Protein AF-A0A1L3A3I4-F1 (afdb_monomer)

Foldseek 3Di:
DLLPCPDPLLVVLLVCCVVPVPDAAEAEQFCQLPDLQSARADADPVRDHPLVRRLLVSLVSLCSNVVSPHLEYEYPRQRPLSLLSNCVSCVVVVNNRYAYEYQQQFAFDPLQVVVCVVSVGNHDDGHPSRHPHPVCLVSSLVSLVRNVVSPHQEYEHPAAPSCVVSVVSSVVNDPHHYYHHPHPSNVVVVVVCVVVVVD

Nearest PDB structures (foldseek):
  1gzg-assembly1_A  TM=9.833E-01  e=1.449E-20  Pseudomonas aeruginosa
  2c15-assembly1_A  TM=9.828E-01  e=1.449E-20  Pseudomonas aeruginosa
  1w5m-assembly1_A  TM=9.828E-01  e=1.449E-20  Pseudomonas aeruginosa PAO1
  1b4e-assembly1_A  TM=9.778E-01  e=2.065E-20  Escherichia coli
  1i8j-assembly1_A  TM=9.805E-01  e=1.628E-19  Escherichia coli

Mean predicted aligned error: 2.68 Å

Organism: Euglena viridis (NCBI:txid3040)

Structure (mmCIF, N/CA/C/O backbone):
data_AF-A0A1L3A3I4-F1
#
_entry.id   AF-A0A1L3A3I4-F1
#
loop_
_atom_site.group_PDB
_atom_site.id
_atom_site.type_symbol
_atom_site.label_atom_id
_atom_site.label_alt_id
_atom_site.label_comp_id
_atom_site.label_asym_id
_atom_site.label_entity_id
_atom_site.label_seq_id
_atom_site.pdbx_PDB_ins_code
_atom_site.Cartn_x
_atom_site.Cartn_y
_atom_site.Cartn_z
_atom_site.occupancy
_atom_site.B_iso_or_equiv
_atom_site.auth_seq_id
_atom_site.auth_comp_id
_atom_site.auth_asym_id
_atom_site.auth_atom_id
_atom_site.pdbx_PDB_model_num
ATOM 1 N N . ALA A 1 1 ? -6.252 16.336 5.035 1.00 90.25 1 ALA A N 1
ATOM 2 C CA . ALA A 1 1 ? -5.565 15.192 5.680 1.00 90.25 1 ALA A CA 1
ATOM 3 C C . ALA A 1 1 ? -6.022 13.891 5.016 1.00 90.25 1 ALA A C 1
ATOM 5 O O . ALA A 1 1 ? -6.873 13.966 4.136 1.00 90.25 1 ALA A O 1
ATOM 6 N N . ALA A 1 2 ? -5.453 12.734 5.370 1.00 94.31 2 ALA A N 1
ATOM 7 C CA . ALA A 1 2 ? -5.848 11.449 4.773 1.00 94.31 2 ALA A CA 1
ATOM 8 C C . ALA A 1 2 ? -7.319 11.086 5.072 1.00 94.31 2 ALA A C 1
ATOM 10 O O . ALA A 1 2 ? -8.037 10.622 4.198 1.00 94.31 2 ALA A O 1
ATOM 11 N N . ASP A 1 3 ? -7.774 11.388 6.282 1.00 96.06 3 ASP A N 1
ATOM 12 C CA . ASP A 1 3 ? -9.122 11.176 6.824 1.00 96.06 3 ASP A CA 1
ATOM 13 C C . ASP A 1 3 ? -10.062 12.383 6.654 1.00 96.06 3 ASP A C 1
ATOM 15 O O . ASP A 1 3 ? -11.119 12.447 7.278 1.00 96.06 3 ASP A O 1
ATOM 19 N N . ASP A 1 4 ? -9.692 13.366 5.829 1.00 97.19 4 ASP A N 1
ATOM 20 C CA . ASP A 1 4 ? -10.555 14.517 5.576 1.00 97.19 4 ASP A CA 1
ATOM 21 C C . ASP A 1 4 ? -11.858 14.049 4.922 1.00 97.19 4 ASP A C 1
ATOM 23 O O . ASP A 1 4 ? -11.840 13.444 3.846 1.00 97.19 4 ASP A O 1
ATOM 27 N N . ILE A 1 5 ? -12.996 14.354 5.550 1.00 96.94 5 ILE A N 1
ATOM 28 C CA . ILE A 1 5 ? -14.311 13.936 5.060 1.00 96.94 5 ILE A CA 1
ATOM 29 C C . ILE A 1 5 ? -14.629 14.499 3.673 1.00 96.94 5 ILE A C 1
ATOM 31 O O . ILE A 1 5 ? -15.436 13.900 2.966 1.00 96.94 5 ILE A O 1
ATOM 35 N N . PHE A 1 6 ? -14.005 15.610 3.272 1.00 97.25 6 PHE A N 1
ATOM 36 C CA . PHE A 1 6 ? -14.104 16.201 1.934 1.00 97.25 6 PHE A CA 1
ATOM 37 C C . PHE A 1 6 ? -12.947 15.782 1.015 1.00 97.25 6 PHE A C 1
ATOM 39 O O . PHE A 1 6 ? -12.909 16.161 -0.155 1.00 97.25 6 PHE A O 1
ATOM 46 N N . GLY A 1 7 ? -12.010 14.984 1.527 1.00 96.56 7 GLY A N 1
ATOM 47 C CA . GLY A 1 7 ? -10.879 14.448 0.791 1.00 96.56 7 GLY A CA 1
ATOM 48 C C . GLY A 1 7 ? -11.293 13.447 -0.295 1.00 96.56 7 GLY A C 1
ATOM 49 O O . GLY A 1 7 ? -12.342 12.797 -0.204 1.00 96.56 7 GLY A O 1
ATOM 50 N N . PRO A 1 8 ? -10.451 13.272 -1.330 1.00 96.00 8 PRO A N 1
ATOM 51 C CA . PRO A 1 8 ? -10.810 12.510 -2.521 1.00 96.00 8 PRO A CA 1
ATOM 52 C C . PRO A 1 8 ? -11.101 11.035 -2.229 1.00 96.00 8 PRO A C 1
ATOM 54 O O . PRO A 1 8 ? -12.015 10.481 -2.827 1.00 96.00 8 PRO A O 1
ATOM 57 N N . VAL A 1 9 ? -10.379 10.401 -1.296 1.00 97.56 9 VAL A N 1
ATOM 58 C CA . VAL A 1 9 ? -10.573 8.973 -0.982 1.00 97.56 9 VAL A CA 1
ATOM 59 C C . VAL A 1 9 ? -11.936 8.731 -0.336 1.00 97.56 9 VAL A C 1
ATOM 61 O O . VAL A 1 9 ? -12.676 7.860 -0.789 1.00 97.56 9 VAL A O 1
ATOM 64 N N . ILE A 1 10 ? -12.316 9.529 0.667 1.00 98.44 10 ILE A N 1
ATOM 65 C CA . ILE A 1 10 ? -13.611 9.383 1.348 1.00 98.44 10 ILE A CA 1
ATOM 66 C C . ILE A 1 10 ? -14.766 9.716 0.400 1.00 98.44 10 ILE A C 1
ATOM 68 O O . ILE A 1 10 ? -15.731 8.954 0.320 1.00 98.44 10 ILE A O 1
ATOM 72 N N . GLN A 1 11 ? -14.663 10.816 -0.351 1.00 98.56 11 GLN A N 1
ATOM 73 C CA . GLN A 1 11 ? -15.704 11.219 -1.300 1.00 98.56 11 GLN A CA 1
ATOM 74 C C . GLN A 1 11 ? -15.880 10.190 -2.425 1.00 98.56 11 GLN A C 1
ATOM 76 O O . GLN A 1 11 ? -17.008 9.795 -2.721 1.00 98.56 11 GLN A O 1
ATOM 81 N N . ALA A 1 12 ? -14.781 9.688 -2.998 1.00 98.50 12 ALA A N 1
ATOM 82 C CA . ALA A 1 12 ? -14.834 8.644 -4.017 1.00 98.50 12 ALA A CA 1
ATOM 83 C C . ALA A 1 12 ? -15.401 7.333 -3.462 1.00 98.50 12 ALA A C 1
ATOM 85 O O . ALA A 1 12 ? -16.233 6.718 -4.119 1.00 98.50 12 ALA A O 1
ATOM 86 N N . THR A 1 13 ? -15.018 6.928 -2.248 1.00 98.62 13 THR A N 1
ATOM 87 C CA . THR A 1 13 ? -15.550 5.711 -1.610 1.00 98.62 13 THR A CA 1
ATOM 88 C C . THR A 1 13 ? -17.065 5.799 -1.461 1.00 98.62 13 THR A C 1
ATOM 90 O O . THR A 1 13 ? -17.776 4.920 -1.945 1.00 98.62 13 THR A O 1
ATOM 93 N N . LYS A 1 14 ? -17.580 6.892 -0.883 1.00 98.50 14 LYS A N 1
ATOM 94 C CA . LYS A 1 14 ? -19.027 7.103 -0.718 1.00 98.50 14 LYS A CA 1
ATOM 95 C C . LYS A 1 14 ? -19.760 7.093 -2.059 1.00 98.50 14 LYS A C 1
ATOM 97 O O . LYS A 1 14 ? -20.785 6.426 -2.193 1.00 98.50 14 LYS A O 1
ATOM 102 N N . LEU A 1 15 ? -19.213 7.784 -3.061 1.00 98.62 15 LEU A N 1
ATOM 103 C CA . LEU A 1 15 ? -19.792 7.839 -4.401 1.00 98.62 15 LEU A CA 1
ATOM 104 C C . LEU A 1 15 ? -19.822 6.460 -5.070 1.00 98.62 15 LEU A C 1
ATOM 106 O O . LEU A 1 15 ? -20.857 6.071 -5.609 1.00 98.62 15 LEU A O 1
ATOM 110 N N . LEU A 1 16 ? -18.720 5.709 -5.017 1.00 98.62 16 LEU A N 1
ATOM 111 C CA . LEU A 1 16 ? -18.629 4.371 -5.599 1.00 98.62 16 LEU A CA 1
ATOM 112 C C . LEU A 1 16 ? -19.601 3.410 -4.918 1.00 98.62 16 LEU A C 1
ATOM 114 O O . LEU A 1 16 ? -20.309 2.688 -5.610 1.00 98.62 16 LEU A O 1
ATOM 118 N N . ARG A 1 17 ? -19.698 3.448 -3.584 1.00 97.94 17 ARG A N 1
ATOM 119 C CA . ARG A 1 17 ? -20.627 2.602 -2.821 1.00 97.94 17 ARG A CA 1
ATOM 120 C C . ARG A 1 17 ? -22.091 2.908 -3.132 1.00 97.94 17 ARG A C 1
ATOM 122 O O . ARG A 1 17 ? -22.887 1.981 -3.227 1.00 97.94 17 ARG A O 1
ATOM 129 N N . ALA A 1 18 ? -22.436 4.183 -3.315 1.00 98.25 18 ALA A N 1
ATOM 130 C CA . ALA A 1 18 ? -23.791 4.594 -3.675 1.00 98.25 18 ALA A CA 1
ATOM 131 C C . ALA A 1 18 ? -24.143 4.270 -5.137 1.00 98.25 18 ALA A C 1
ATOM 133 O O . ALA A 1 18 ? -25.277 3.903 -5.430 1.00 98.25 18 ALA A O 1
ATOM 134 N N . THR A 1 19 ? -23.180 4.409 -6.052 1.00 98.62 19 THR A N 1
ATOM 135 C CA . THR A 1 19 ? -23.411 4.270 -7.501 1.00 98.62 19 THR A CA 1
ATOM 136 C C . THR A 1 19 ? -23.315 2.819 -7.969 1.00 98.62 19 THR A C 1
ATOM 138 O O . THR A 1 19 ? -24.052 2.408 -8.861 1.00 98.62 19 THR A O 1
ATOM 141 N N . PHE A 1 20 ? -22.420 2.036 -7.365 1.00 98.31 20 PHE A N 1
ATOM 142 C CA . PHE A 1 20 ? -22.132 0.653 -7.738 1.00 98.31 20 PHE A CA 1
ATOM 143 C C . PHE A 1 20 ? -22.139 -0.242 -6.485 1.00 98.31 20 PHE A C 1
ATOM 145 O O . PHE A 1 20 ? -21.075 -0.559 -5.949 1.00 98.31 20 PHE A O 1
ATOM 152 N N . PRO A 1 21 ? -23.320 -0.662 -5.994 1.00 95.94 21 PRO A N 1
ATOM 153 C CA . PRO A 1 21 ? -23.438 -1.399 -4.731 1.00 95.94 21 PRO A CA 1
ATOM 154 C C . PRO A 1 21 ? -22.636 -2.708 -4.674 1.00 95.94 21 PRO A C 1
ATOM 156 O O . PRO A 1 21 ? -22.126 -3.059 -3.608 1.00 95.94 21 PRO A O 1
ATOM 159 N N . ASP A 1 22 ? -22.476 -3.377 -5.820 1.00 97.56 22 ASP A N 1
ATOM 160 C CA . ASP A 1 22 ? -21.740 -4.641 -5.958 1.00 97.56 22 ASP A CA 1
ATOM 161 C C . ASP A 1 22 ? -20.227 -4.447 -6.170 1.00 97.56 22 ASP A C 1
ATOM 163 O O . ASP A 1 22 ? -19.462 -5.414 -6.156 1.00 97.56 22 ASP A O 1
ATOM 167 N N . LEU A 1 23 ? -19.766 -3.208 -6.384 1.00 98.44 23 LEU A N 1
ATOM 168 C CA . LEU A 1 23 ? -18.346 -2.928 -6.569 1.00 98.44 23 LEU A CA 1
ATOM 169 C C . LEU A 1 23 ? -17.609 -3.060 -5.235 1.00 98.44 23 LEU A C 1
ATOM 171 O O . LEU A 1 23 ? -17.874 -2.328 -4.278 1.00 98.44 23 LEU A O 1
ATOM 175 N N . TYR A 1 24 ? -16.618 -3.947 -5.204 1.00 98.44 24 TYR A N 1
ATOM 176 C CA . TYR A 1 24 ? -15.711 -4.071 -4.072 1.00 98.44 24 TYR A CA 1
ATOM 177 C C . TYR A 1 24 ? -14.702 -2.916 -4.072 1.00 98.44 24 TYR A C 1
ATOM 179 O O . TYR A 1 24 ? -14.017 -2.666 -5.063 1.00 98.44 24 TYR A O 1
ATOM 187 N N . VAL A 1 25 ? -14.604 -2.209 -2.948 1.00 98.62 25 VAL A N 1
ATOM 188 C CA . VAL A 1 25 ? -13.811 -0.976 -2.814 1.00 98.62 25 VAL A CA 1
ATOM 189 C C . VAL A 1 25 ? -12.690 -1.204 -1.814 1.00 98.62 25 VAL A C 1
ATOM 191 O O . VAL A 1 25 ? -12.956 -1.543 -0.659 1.00 98.62 25 VAL A O 1
ATOM 194 N N . ILE A 1 26 ? -11.459 -0.993 -2.280 1.00 98.81 26 ILE A N 1
ATOM 195 C CA . ILE A 1 26 ? -10.225 -1.126 -1.505 1.00 98.81 26 ILE A CA 1
ATOM 196 C C . ILE A 1 26 ? -9.565 0.250 -1.415 1.00 98.81 26 ILE A C 1
ATOM 198 O O . ILE A 1 26 ? -9.263 0.852 -2.448 1.00 98.81 26 ILE A O 1
ATOM 202 N N . CYS A 1 27 ? -9.313 0.733 -0.201 1.00 98.69 27 CYS A N 1
ATOM 203 C CA . CYS A 1 27 ? -8.670 2.029 0.025 1.00 98.69 27 CYS A CA 1
ATOM 204 C C . CYS A 1 27 ? -7.213 1.855 0.473 1.00 98.69 27 CYS A C 1
ATOM 206 O O . CYS A 1 27 ? -6.940 1.131 1.429 1.00 98.69 27 CYS A O 1
ATOM 208 N N . ASP A 1 28 ? -6.274 2.538 -0.191 1.00 98.56 28 ASP A N 1
ATOM 209 C CA . ASP A 1 28 ? -4.864 2.592 0.229 1.00 98.56 28 ASP A CA 1
ATOM 210 C C . ASP A 1 28 ? -4.720 3.391 1.526 1.00 98.56 28 ASP A C 1
ATOM 212 O O . ASP A 1 28 ? -5.114 4.555 1.575 1.00 98.56 28 ASP A O 1
ATOM 216 N N . VAL A 1 29 ? -4.121 2.789 2.554 1.00 98.75 29 VAL A N 1
ATOM 217 C CA . VAL A 1 29 ? -3.817 3.460 3.826 1.00 98.75 29 VAL A CA 1
ATOM 218 C C . VAL A 1 29 ? -2.334 3.815 3.843 1.00 98.75 29 VAL A C 1
ATOM 220 O O . VAL A 1 29 ? -1.463 2.953 3.948 1.00 98.75 29 VAL A O 1
ATOM 223 N N . CYS A 1 30 ? -2.036 5.101 3.669 1.00 98.06 30 CYS A N 1
ATOM 224 C CA . CYS A 1 30 ? -0.681 5.640 3.660 1.00 98.06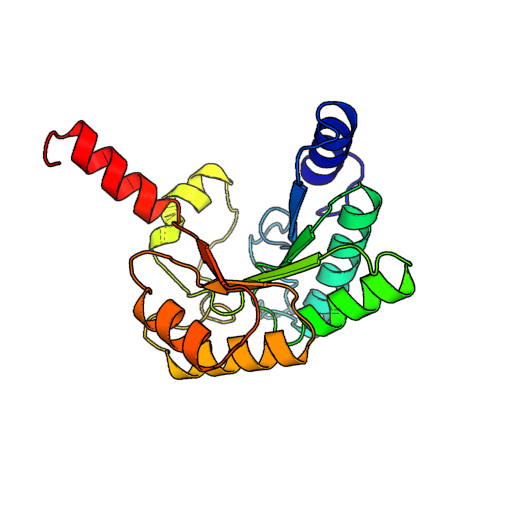 30 CYS A CA 1
ATOM 225 C C . CYS A 1 30 ? -0.723 7.163 3.832 1.00 98.06 30 CYS A C 1
ATOM 227 O O . CYS A 1 30 ? -1.695 7.814 3.447 1.00 98.06 30 CYS A O 1
ATOM 229 N N . LEU A 1 31 ? 0.349 7.762 4.359 1.00 97.06 31 LEU A N 1
ATOM 230 C CA . LEU A 1 31 ? 0.406 9.216 4.564 1.00 97.06 31 LEU A CA 1
ATOM 231 C C . LEU A 1 31 ? 1.140 9.970 3.447 1.00 97.06 31 LEU A C 1
ATOM 233 O O . LEU A 1 31 ? 1.117 11.198 3.421 1.00 97.06 31 LEU A O 1
ATOM 237 N N . CYS A 1 32 ? 1.766 9.279 2.486 1.00 94.56 32 CYS A N 1
ATOM 238 C CA . CYS A 1 32 ? 2.672 9.944 1.543 1.00 94.56 32 CYS A CA 1
ATOM 239 C C . CYS A 1 32 ? 2.009 10.941 0.585 1.00 94.56 32 CYS A C 1
ATOM 241 O O . CYS A 1 32 ? 2.703 11.805 0.058 1.00 94.56 32 CYS A O 1
ATOM 243 N N . ALA A 1 33 ? 0.701 10.823 0.347 1.00 92.06 33 ALA A N 1
ATOM 244 C CA . ALA A 1 33 ? -0.060 11.781 -0.459 1.00 92.06 33 ALA A CA 1
ATOM 245 C C . ALA A 1 33 ? -0.528 13.011 0.344 1.00 92.06 33 ALA A C 1
ATOM 247 O O . ALA A 1 33 ? -1.044 13.962 -0.233 1.00 92.06 33 ALA A O 1
ATOM 248 N N . TYR A 1 34 ? -0.359 12.992 1.669 1.00 93.44 34 TYR A N 1
ATOM 249 C CA . TYR A 1 34 ? -0.948 13.969 2.589 1.00 93.44 34 TYR A CA 1
ATOM 250 C C . TYR A 1 34 ? 0.086 14.684 3.461 1.00 93.44 34 TYR A C 1
ATOM 252 O O . TYR A 1 34 ? -0.260 15.627 4.169 1.00 93.44 34 TYR A O 1
ATOM 260 N N . THR A 1 35 ? 1.346 14.251 3.421 1.00 93.56 35 THR A N 1
ATOM 261 C CA . THR A 1 35 ? 2.456 14.892 4.125 1.00 93.56 35 THR A CA 1
ATOM 262 C C . THR A 1 35 ? 3.181 15.873 3.208 1.00 93.56 35 THR A C 1
ATOM 264 O O . THR A 1 35 ? 3.445 15.581 2.041 1.00 93.56 35 THR A O 1
ATOM 267 N N . SER A 1 36 ? 3.576 17.031 3.742 1.00 93.12 36 SER A N 1
ATOM 268 C CA . SER A 1 36 ? 4.332 18.049 2.991 1.00 93.12 36 SER A CA 1
ATOM 269 C C . SER A 1 36 ? 5.708 17.557 2.523 1.00 93.12 36 SER A C 1
ATOM 271 O O . SER A 1 36 ? 6.246 18.056 1.538 1.00 93.12 36 SER A O 1
ATOM 273 N N . HIS A 1 37 ? 6.267 16.559 3.210 1.00 94.12 37 HIS A N 1
ATOM 274 C CA . HIS A 1 37 ? 7.551 15.929 2.902 1.00 94.12 37 HIS A CA 1
ATOM 275 C C . HIS A 1 37 ? 7.419 14.634 2.078 1.00 94.12 37 HIS A C 1
ATOM 277 O O . HIS A 1 37 ? 8.430 14.068 1.671 1.00 94.12 37 HIS A O 1
ATOM 283 N N . GLY A 1 38 ? 6.206 14.124 1.834 1.00 93.38 38 GLY A N 1
ATOM 284 C CA . GLY A 1 38 ? 5.956 12.949 0.987 1.00 93.38 38 GLY A CA 1
ATOM 285 C C . GLY A 1 38 ? 6.438 11.593 1.534 1.00 93.38 38 GLY A C 1
ATOM 286 O O . GLY A 1 38 ? 6.471 10.607 0.783 1.00 93.38 38 GLY A O 1
ATOM 287 N N . HIS A 1 39 ? 6.816 11.515 2.816 1.00 96.31 39 HIS A N 1
ATOM 288 C CA . HIS A 1 39 ? 7.094 10.235 3.489 1.00 96.31 39 HIS A CA 1
ATOM 289 C C . HIS A 1 39 ? 5.789 9.537 3.891 1.00 96.31 39 HIS A C 1
ATOM 291 O O . HIS A 1 39 ? 4.748 10.174 4.040 1.00 96.31 39 HIS A O 1
ATOM 297 N N . CYS A 1 40 ? 5.849 8.214 4.058 1.00 96.88 40 CYS A N 1
ATOM 298 C CA . CYS A 1 40 ? 4.674 7.384 4.356 1.00 96.88 40 CYS A CA 1
ATOM 299 C C . CYS A 1 40 ? 4.198 7.448 5.809 1.00 96.88 40 CYS A C 1
ATOM 301 O O . CYS A 1 40 ? 3.156 6.877 6.112 1.00 96.88 40 CYS A O 1
ATOM 303 N N . GLY A 1 41 ? 4.952 8.122 6.673 1.00 97.25 41 GLY A N 1
ATOM 304 C CA . GLY A 1 41 ? 4.709 8.240 8.103 1.00 97.25 41 GLY A CA 1
ATOM 305 C C . GLY A 1 41 ? 5.014 9.651 8.598 1.00 97.25 41 GLY A C 1
ATOM 306 O O . GLY A 1 41 ? 5.465 10.504 7.828 1.00 97.25 41 GLY A O 1
ATOM 307 N N . LEU A 1 42 ? 4.770 9.870 9.884 1.00 97.62 42 LEU A N 1
ATOM 308 C CA . LEU A 1 42 ? 5.182 11.064 10.612 1.00 97.62 42 LEU A CA 1
ATOM 30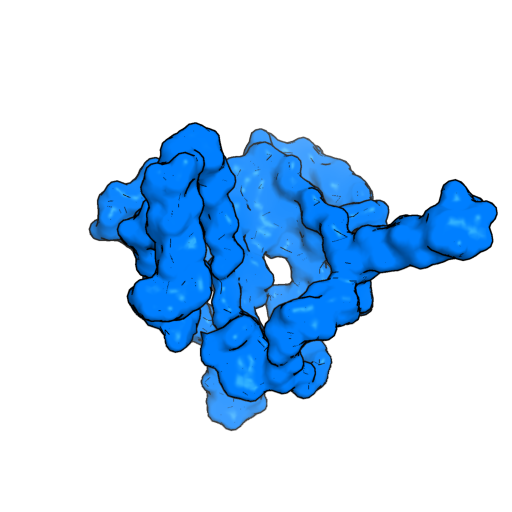9 C C . LEU A 1 42 ? 6.700 11.0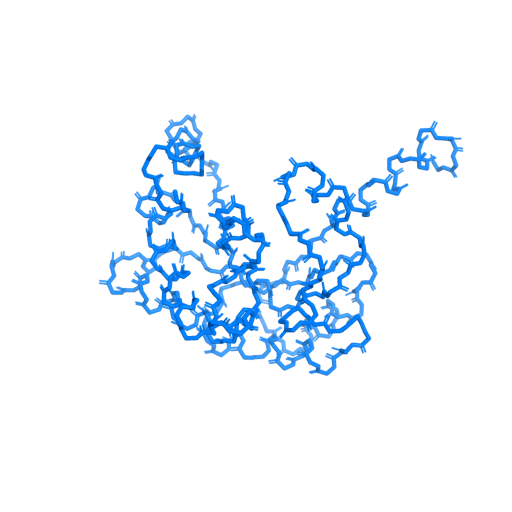44 10.838 1.00 97.62 42 LEU A C 1
ATOM 311 O O . LEU A 1 42 ? 7.325 9.982 10.829 1.00 97.62 42 LEU A O 1
ATOM 315 N N . LEU A 1 43 ? 7.295 12.226 11.000 1.00 96.88 43 LEU A N 1
ATOM 316 C CA . LEU A 1 43 ? 8.737 12.385 11.180 1.00 96.88 43 LEU A CA 1
ATOM 317 C C . LEU A 1 43 ? 9.070 12.911 12.575 1.00 96.88 43 LEU A C 1
ATOM 319 O O . LEU A 1 43 ? 8.409 13.815 13.085 1.00 96.88 43 LEU A O 1
ATOM 323 N N . LEU A 1 44 ? 10.151 12.383 13.140 1.00 96.75 44 LEU A N 1
ATOM 324 C CA . LEU A 1 44 ? 10.848 12.941 14.291 1.00 96.75 44 LEU A CA 1
ATOM 325 C C . LEU A 1 44 ? 11.511 14.286 13.925 1.00 96.75 44 LEU A C 1
ATOM 327 O O . LEU A 1 44 ? 11.713 14.577 12.740 1.00 96.75 44 LEU A O 1
ATOM 331 N N . PRO A 1 45 ? 11.936 15.098 14.917 1.00 96.00 45 PRO A N 1
ATOM 332 C CA . PRO A 1 45 ? 12.641 16.360 14.664 1.00 96.00 45 PRO A CA 1
ATOM 333 C C . PRO A 1 45 ? 13.912 16.220 13.808 1.00 96.00 45 PRO A C 1
ATOM 335 O O . PRO A 1 45 ? 14.314 17.168 13.139 1.00 96.00 45 PRO A O 1
ATOM 338 N N . ASP A 1 46 ? 14.534 15.039 13.807 1.00 94.56 46 ASP A N 1
ATOM 339 C CA . ASP A 1 46 ? 15.722 14.710 13.010 1.00 94.56 46 ASP A CA 1
ATOM 340 C C . ASP A 1 46 ? 15.396 14.123 11.621 1.00 94.56 46 ASP A C 1
ATOM 342 O O . ASP A 1 46 ? 16.286 13.631 10.931 1.00 94.56 46 ASP A O 1
ATOM 346 N N . SER A 1 47 ? 14.134 14.203 11.187 1.00 92.88 47 SER A N 1
ATOM 347 C CA . SER A 1 47 ? 13.623 13.700 9.901 1.00 92.88 47 SER A CA 1
ATOM 348 C C . SER A 1 47 ? 13.611 12.177 9.729 1.00 92.88 47 SER A C 1
ATOM 350 O O . SER A 1 47 ? 13.294 11.702 8.637 1.00 92.88 47 SER A O 1
ATOM 352 N N . ARG A 1 48 ? 13.894 11.391 10.775 1.00 94.81 48 ARG A N 1
ATOM 353 C CA . ARG A 1 48 ? 13.620 9.946 10.752 1.00 94.81 48 ARG A CA 1
ATOM 354 C C . ARG A 1 48 ? 12.127 9.681 10.916 1.00 94.81 48 ARG A C 1
ATOM 356 O O . ARG A 1 48 ? 11.404 10.493 11.483 1.00 94.81 48 ARG A O 1
ATOM 363 N N . ILE A 1 49 ? 11.667 8.530 10.436 1.00 96.94 49 ILE A N 1
ATOM 364 C CA . ILE A 1 49 ? 10.289 8.076 10.651 1.00 96.94 49 ILE A CA 1
ATOM 365 C C . ILE A 1 49 ? 10.030 7.867 12.149 1.00 96.94 49 ILE A C 1
ATOM 367 O O . ILE A 1 49 ? 10.780 7.157 12.819 1.00 96.94 49 ILE A O 1
ATOM 371 N N . ASP A 1 50 ? 8.935 8.436 12.646 1.00 97.88 50 ASP A N 1
ATOM 372 C CA . ASP A 1 50 ? 8.359 8.092 13.944 1.00 97.88 50 ASP A CA 1
ATOM 373 C C . ASP A 1 50 ? 7.388 6.920 13.757 1.00 97.88 50 ASP A C 1
ATOM 375 O O . ASP A 1 50 ? 6.237 7.115 13.362 1.00 97.88 50 ASP A O 1
ATOM 379 N N . ASN A 1 51 ? 7.859 5.687 13.969 1.00 98.19 51 ASN A N 1
ATOM 380 C CA . ASN A 1 51 ? 7.045 4.494 13.718 1.00 98.19 51 ASN A CA 1
ATOM 381 C C . ASN A 1 51 ? 5.807 4.457 14.624 1.00 98.19 51 ASN A C 1
ATOM 383 O O . ASN A 1 51 ? 4.717 4.185 14.133 1.00 98.19 51 ASN A O 1
ATOM 387 N N . THR A 1 52 ? 5.955 4.763 15.916 1.00 97.88 52 THR A N 1
ATOM 388 C CA . THR A 1 52 ? 4.859 4.698 16.895 1.00 97.88 52 THR A CA 1
ATOM 389 C C . THR A 1 52 ? 3.752 5.687 16.547 1.00 97.88 52 THR A C 1
ATOM 391 O O . THR A 1 52 ? 2.605 5.284 16.368 1.00 97.88 52 THR A O 1
ATOM 394 N N . ALA A 1 53 ? 4.098 6.959 16.337 1.00 98.31 53 ALA A N 1
ATOM 395 C CA . ALA A 1 53 ? 3.100 7.958 15.964 1.00 98.31 53 ALA A CA 1
ATOM 396 C C . ALA A 1 53 ? 2.493 7.668 14.576 1.00 98.31 53 ALA A C 1
ATOM 398 O O . ALA A 1 53 ? 1.326 7.963 14.313 1.00 98.31 53 ALA A O 1
ATOM 399 N N . SER A 1 54 ? 3.270 7.063 13.669 1.00 98.56 54 SER A N 1
ATOM 400 C CA . SER A 1 54 ? 2.775 6.683 12.343 1.00 98.56 54 SER A CA 1
ATOM 401 C C . SER A 1 54 ? 1.742 5.562 12.403 1.00 98.56 54 SER A C 1
ATOM 403 O O . SER A 1 54 ? 0.724 5.679 11.728 1.00 98.56 54 SER A O 1
ATOM 405 N N . ILE A 1 55 ? 1.966 4.493 13.178 1.00 98.62 55 ILE A N 1
ATOM 406 C CA . ILE A 1 55 ? 1.014 3.369 13.246 1.00 98.62 55 ILE A CA 1
ATOM 407 C C . ILE A 1 55 ? -0.320 3.782 13.866 1.00 98.62 55 ILE A C 1
ATOM 409 O O . ILE A 1 55 ? -1.364 3.377 13.357 1.00 98.62 55 ILE A O 1
ATOM 413 N N . GLU A 1 56 ? -0.297 4.638 14.891 1.00 98.56 56 GLU A N 1
ATOM 414 C CA . GLU A 1 56 ? -1.506 5.213 15.488 1.00 98.56 56 GLU A CA 1
ATOM 415 C C . GLU A 1 56 ? -2.276 6.006 14.433 1.00 98.56 56 GLU A C 1
ATOM 417 O O . GLU A 1 56 ? -3.457 5.760 14.181 1.00 98.56 56 GLU A O 1
ATOM 422 N N . ARG A 1 57 ? -1.567 6.876 13.705 1.00 98.69 57 ARG A N 1
ATOM 423 C CA . ARG A 1 57 ? -2.187 7.693 12.669 1.00 98.69 57 ARG A CA 1
ATOM 424 C C . ARG A 1 57 ? -2.747 6.874 11.502 1.00 98.69 57 ARG A C 1
ATOM 426 O O . ARG A 1 57 ? -3.787 7.216 10.944 1.00 98.69 57 ARG A O 1
ATOM 433 N N . LEU A 1 58 ? -2.066 5.804 11.101 1.00 98.88 58 LEU A N 1
ATOM 434 C CA . LEU A 1 58 ? -2.535 4.905 10.042 1.00 98.88 58 LEU A CA 1
ATOM 435 C C . LEU A 1 58 ? -3.802 4.149 10.464 1.00 98.88 58 LEU A C 1
ATOM 437 O O . LEU A 1 58 ? -4.689 3.951 9.633 1.00 98.88 58 LEU A O 1
ATOM 441 N N . ALA A 1 59 ? -3.911 3.770 11.739 1.00 98.81 59 ALA A N 1
ATOM 442 C CA . ALA A 1 59 ? -5.098 3.124 12.285 1.00 98.81 59 ALA A CA 1
ATOM 443 C C . ALA A 1 59 ? -6.323 4.057 12.263 1.00 98.81 59 ALA A C 1
ATOM 445 O O . ALA A 1 59 ? -7.388 3.648 11.800 1.00 98.81 59 ALA A O 1
ATOM 446 N N . GLU A 1 60 ? -6.159 5.328 12.643 1.00 98.69 60 GLU A N 1
ATOM 447 C CA . GLU A 1 60 ? -7.217 6.349 12.533 1.00 98.69 60 GLU A CA 1
ATOM 448 C C . GLU A 1 60 ? -7.708 6.515 11.086 1.00 98.69 60 GLU A C 1
ATOM 450 O O . GLU A 1 60 ? -8.910 6.539 10.816 1.00 98.69 60 GLU A O 1
ATOM 455 N N . VAL A 1 61 ? -6.777 6.579 10.127 1.00 98.81 61 VAL A N 1
ATOM 456 C CA . VAL A 1 61 ? -7.106 6.688 8.697 1.00 98.81 61 VAL A CA 1
ATOM 457 C C . VAL A 1 61 ? -7.854 5.449 8.200 1.00 98.81 61 VAL A C 1
ATOM 459 O O . VAL A 1 61 ? -8.815 5.576 7.440 1.00 98.81 61 VAL A O 1
ATOM 462 N N . ALA A 1 62 ? -7.450 4.253 8.633 1.00 98.81 62 ALA A N 1
ATOM 463 C CA . ALA A 1 62 ? -8.135 3.014 8.275 1.00 98.81 62 ALA A CA 1
ATOM 464 C C . ALA A 1 62 ? -9.589 2.997 8.776 1.00 98.81 62 ALA A C 1
ATOM 466 O O . ALA A 1 62 ? -10.489 2.655 8.006 1.00 98.81 62 ALA A O 1
ATOM 467 N N . VAL A 1 63 ? -9.829 3.429 10.019 1.00 98.81 63 VAL A N 1
ATOM 468 C CA . VAL A 1 63 ? -11.182 3.576 10.579 1.00 98.81 63 VAL A CA 1
ATOM 469 C C . VAL A 1 63 ? -11.997 4.593 9.778 1.00 98.81 63 VAL A C 1
ATOM 471 O O . VAL A 1 63 ? -13.130 4.304 9.400 1.00 98.81 63 VAL A O 1
ATOM 474 N N . ALA A 1 64 ? -11.424 5.748 9.430 1.00 98.75 64 ALA A N 1
ATOM 475 C CA . ALA A 1 64 ? -12.121 6.755 8.627 1.00 98.75 64 ALA A CA 1
ATOM 476 C C . ALA A 1 64 ? -12.541 6.219 7.243 1.00 98.75 64 ALA A C 1
ATOM 478 O O . ALA A 1 64 ? -13.634 6.515 6.748 1.00 98.75 64 ALA A O 1
ATOM 479 N N . TYR A 1 65 ? -11.706 5.391 6.609 1.00 98.81 65 TYR A N 1
ATOM 480 C CA . TYR A 1 65 ? -12.054 4.741 5.342 1.00 98.81 65 TYR A CA 1
ATOM 481 C C . TYR A 1 65 ? -13.107 3.641 5.509 1.00 98.81 65 TYR A C 1
ATOM 483 O O . TYR A 1 65 ? -13.990 3.521 4.655 1.00 98.81 65 TYR A O 1
ATOM 491 N N . ALA A 1 66 ? -13.075 2.887 6.610 1.00 98.75 66 ALA A N 1
ATOM 492 C CA . ALA A 1 66 ? -14.124 1.930 6.960 1.00 98.75 66 ALA A CA 1
ATOM 493 C C . ALA A 1 66 ? -15.484 2.627 7.153 1.00 98.75 66 ALA A C 1
ATOM 495 O O . ALA A 1 66 ? -16.469 2.239 6.524 1.00 98.75 66 ALA A O 1
ATOM 496 N N . GLN A 1 67 ? -15.520 3.733 7.903 1.00 98.50 67 GLN A N 1
ATOM 497 C CA . GLN A 1 67 ? -16.710 4.576 8.087 1.00 98.50 67 GLN A CA 1
ATOM 498 C C . GLN A 1 67 ? -17.244 5.150 6.763 1.00 98.50 67 GLN A C 1
ATOM 500 O O . GLN A 1 67 ? -18.449 5.344 6.600 1.00 98.50 67 GLN A O 1
ATOM 505 N N . ALA A 1 68 ? -16.366 5.411 5.788 1.00 98.50 68 ALA A N 1
ATOM 506 C CA . ALA A 1 68 ? -16.761 5.842 4.446 1.00 98.50 68 ALA A CA 1
ATOM 507 C C . ALA A 1 68 ? -17.369 4.713 3.588 1.00 98.50 68 ALA A C 1
ATOM 509 O O . ALA A 1 68 ? -17.949 4.999 2.538 1.00 98.50 68 ALA A O 1
ATOM 510 N N . GLY A 1 69 ? -17.258 3.457 4.028 1.00 98.19 69 GLY A N 1
ATOM 511 C CA . GLY A 1 69 ? -17.817 2.280 3.369 1.00 98.19 69 GLY A CA 1
ATOM 512 C C . GLY A 1 69 ? -16.804 1.446 2.583 1.00 98.19 69 GLY A C 1
ATOM 513 O O . GLY A 1 69 ? -17.221 0.677 1.714 1.00 98.19 69 GLY A O 1
ATOM 514 N N . ALA A 1 70 ? -15.500 1.593 2.842 1.00 98.69 70 ALA A N 1
ATOM 515 C CA . ALA A 1 70 ? -14.494 0.703 2.272 1.00 98.69 70 ALA A CA 1
ATOM 516 C C . ALA A 1 70 ? -14.744 -0.741 2.732 1.00 98.69 70 ALA A C 1
ATOM 518 O O . ALA A 1 70 ? -14.964 -0.999 3.912 1.00 98.69 70 ALA A O 1
ATOM 519 N N . HIS A 1 71 ? -14.685 -1.694 1.802 1.00 98.81 71 HIS A N 1
ATOM 520 C CA . HIS A 1 71 ? -14.797 -3.116 2.146 1.00 98.81 71 HIS A CA 1
ATOM 521 C C . HIS A 1 71 ? -13.472 -3.677 2.655 1.00 98.81 71 HIS A C 1
ATOM 523 O O . HIS A 1 71 ? -13.436 -4.677 3.370 1.00 98.81 71 HIS A O 1
ATOM 529 N N . MET A 1 72 ? -12.383 -3.035 2.243 1.00 98.88 72 MET A N 1
ATOM 530 C CA . MET A 1 72 ? -11.034 -3.411 2.596 1.00 98.88 72 MET A CA 1
ATOM 531 C C . MET A 1 72 ? -10.151 -2.174 2.663 1.00 98.88 72 MET A C 1
ATOM 533 O O . MET A 1 72 ? -10.256 -1.263 1.837 1.00 98.88 72 MET A O 1
ATOM 537 N N . VAL A 1 73 ? -9.235 -2.177 3.617 1.00 98.88 73 VAL A N 1
ATOM 538 C CA . VAL A 1 73 ? -8.147 -1.207 3.707 1.00 98.88 73 VAL A CA 1
ATOM 539 C C . VAL A 1 73 ? -6.831 -1.893 3.371 1.00 98.88 73 VAL A C 1
ATOM 541 O O . VAL A 1 73 ? -6.621 -3.061 3.697 1.00 98.88 73 VAL A O 1
ATOM 544 N N . ALA A 1 74 ? -5.943 -1.182 2.686 1.00 98.88 74 ALA A N 1
ATOM 545 C CA . ALA A 1 74 ? -4.703 -1.747 2.182 1.00 98.88 74 ALA A CA 1
ATOM 546 C C . ALA A 1 74 ? -3.498 -0.895 2.624 1.00 98.88 74 ALA A C 1
ATOM 548 O O . ALA A 1 74 ? -3.084 0.003 1.886 1.00 98.88 74 ALA A O 1
ATOM 549 N N . PRO A 1 75 ? -2.958 -1.113 3.841 1.00 98.81 75 PRO A N 1
ATOM 550 C CA . PRO A 1 75 ? -1.832 -0.345 4.368 1.00 98.81 75 PRO A CA 1
ATOM 551 C C . PRO A 1 75 ? -0.560 -0.570 3.557 1.00 98.81 75 PRO A C 1
ATOM 553 O O . PRO A 1 75 ? -0.032 -1.686 3.499 1.00 98.81 75 PRO A O 1
ATOM 556 N N . SER A 1 76 ? -0.068 0.499 2.927 1.00 98.62 76 SER A N 1
ATOM 557 C CA . SER A 1 76 ? 1.102 0.471 2.041 1.00 98.62 76 SER A CA 1
ATOM 558 C C . SER A 1 76 ? 2.302 1.260 2.569 1.00 98.62 76 SER A C 1
ATOM 560 O O . SER A 1 76 ? 3.302 1.451 1.871 1.00 98.62 76 SER A O 1
ATOM 562 N N . ASP A 1 77 ? 2.230 1.704 3.812 1.00 98.50 77 ASP A N 1
ATOM 563 C CA . ASP A 1 77 ? 3.195 2.556 4.503 1.00 98.50 77 ASP A CA 1
ATOM 564 C C . ASP A 1 77 ? 4.535 1.877 4.843 1.00 98.50 77 ASP A C 1
ATOM 566 O O . ASP A 1 77 ? 5.564 2.551 4.767 1.00 98.50 77 ASP A O 1
ATOM 570 N N . MET A 1 78 ? 4.528 0.560 5.102 1.00 98.50 78 MET A N 1
ATOM 571 C CA . MET A 1 78 ? 5.669 -0.265 5.548 1.00 98.50 78 MET A CA 1
ATOM 572 C C . MET A 1 78 ? 6.188 -0.008 6.974 1.00 98.50 78 MET A C 1
ATOM 574 O O . MET A 1 78 ? 7.323 -0.359 7.280 1.00 98.50 78 MET A O 1
ATOM 578 N N . MET A 1 79 ? 5.373 0.560 7.857 1.00 98.62 79 MET A N 1
ATOM 579 C CA . MET A 1 79 ? 5.682 0.644 9.285 1.00 98.62 79 MET A CA 1
ATOM 580 C C . MET A 1 79 ? 5.622 -0.743 9.935 1.00 98.62 79 MET A C 1
ATOM 582 O O . MET A 1 79 ? 4.802 -1.594 9.578 1.00 98.62 79 MET A O 1
ATOM 586 N N . ASP A 1 80 ? 6.475 -0.982 10.923 1.00 98.25 80 ASP A N 1
ATOM 587 C CA . ASP A 1 80 ? 6.417 -2.223 11.689 1.00 98.25 80 ASP A CA 1
ATOM 588 C C . ASP A 1 80 ? 5.191 -2.195 12.616 1.00 98.25 80 ASP A C 1
ATOM 590 O O . ASP A 1 80 ? 4.900 -1.172 13.240 1.00 98.25 80 ASP A O 1
ATOM 594 N N . ASN A 1 81 ? 4.478 -3.321 12.717 1.00 98.44 81 ASN A N 1
ATOM 595 C CA . ASN A 1 81 ? 3.314 -3.530 13.589 1.00 98.44 81 ASN A CA 1
ATOM 596 C C . ASN A 1 81 ? 2.017 -2.781 13.228 1.00 98.44 81 ASN A C 1
ATOM 598 O O . ASN A 1 81 ? 1.056 -2.788 14.003 1.00 98.44 81 ASN A O 1
ATOM 602 N N . ARG A 1 82 ? 1.938 -2.148 12.045 1.00 98.75 82 ARG A N 1
ATOM 603 C CA . ARG A 1 82 ? 0.714 -1.427 11.643 1.00 98.75 82 ARG A CA 1
ATOM 604 C C . ARG A 1 82 ? -0.504 -2.324 11.407 1.00 98.75 82 ARG A C 1
ATOM 606 O O . ARG A 1 82 ? -1.615 -1.816 11.506 1.00 98.75 82 ARG A O 1
ATOM 613 N N . ILE A 1 83 ? -0.343 -3.610 11.066 1.00 98.88 83 ILE A N 1
ATOM 614 C CA . ILE A 1 83 ? -1.509 -4.472 10.795 1.00 98.88 83 ILE A CA 1
ATOM 615 C C . ILE A 1 83 ? -2.240 -4.739 12.099 1.00 98.88 83 ILE A C 1
ATOM 617 O O . ILE A 1 83 ? -3.450 -4.539 12.148 1.00 98.88 83 ILE A O 1
ATOM 621 N N . ALA A 1 84 ? -1.513 -5.081 13.163 1.00 98.75 84 ALA A N 1
ATOM 622 C CA . ALA A 1 84 ? -2.111 -5.291 14.477 1.00 98.75 84 ALA A CA 1
ATOM 623 C C . ALA A 1 84 ? -2.829 -4.024 14.964 1.00 98.75 84 ALA A C 1
ATOM 625 O O . ALA A 1 84 ? -3.969 -4.101 15.428 1.00 98.75 84 ALA A O 1
ATOM 626 N N . ALA A 1 85 ? -2.199 -2.854 14.804 1.00 98.81 85 ALA A N 1
ATOM 627 C CA . ALA A 1 85 ? -2.799 -1.571 15.166 1.00 98.81 85 ALA A CA 1
ATOM 628 C C . ALA A 1 85 ? -4.100 -1.299 14.388 1.00 98.81 85 ALA A C 1
ATOM 630 O O . ALA A 1 85 ? -5.126 -0.985 14.991 1.00 98.81 85 ALA A O 1
ATOM 631 N N . ILE A 1 86 ? -4.088 -1.490 13.064 1.00 98.88 86 ILE A N 1
ATOM 632 C CA . ILE A 1 86 ? -5.265 -1.302 12.206 1.00 98.88 86 ILE A CA 1
ATOM 633 C C . ILE A 1 86 ? -6.374 -2.305 12.552 1.00 98.88 86 ILE A C 1
ATOM 635 O O . ILE A 1 86 ? -7.522 -1.897 12.707 1.00 98.88 86 ILE A O 1
ATOM 639 N N . LYS A 1 87 ? -6.062 -3.600 12.708 1.00 98.69 87 LYS A N 1
ATOM 640 C CA . LYS A 1 87 ? -7.057 -4.628 13.068 1.00 98.69 87 LYS A CA 1
ATOM 641 C C . LYS A 1 87 ? -7.708 -4.321 14.416 1.00 98.69 87 LYS A C 1
ATOM 643 O O . LYS A 1 87 ? -8.928 -4.414 14.527 1.00 98.69 87 LYS A O 1
ATOM 648 N N . SER A 1 88 ? -6.912 -3.902 15.400 1.00 98.62 88 SER A N 1
ATOM 649 C CA . SER A 1 88 ? -7.403 -3.539 16.734 1.00 98.62 88 SER A CA 1
ATOM 650 C C . SER A 1 88 ? -8.323 -2.318 16.677 1.00 98.62 88 SER A C 1
ATOM 652 O O . SER A 1 88 ? -9.406 -2.339 17.252 1.00 98.62 88 SER A O 1
ATOM 654 N N . ALA A 1 89 ? -7.935 -1.273 15.939 1.00 98.81 89 ALA A N 1
ATOM 655 C CA . ALA A 1 89 ? -8.755 -0.074 15.781 1.00 98.81 89 ALA A CA 1
ATOM 656 C C . ALA A 1 89 ? -10.075 -0.360 15.049 1.00 98.81 89 ALA A C 1
ATOM 658 O O . ALA A 1 89 ? -11.129 0.068 15.507 1.00 98.81 89 ALA A O 1
ATOM 659 N N . LEU A 1 90 ? -10.041 -1.140 13.962 1.00 98.81 90 LEU A N 1
ATOM 660 C CA . LEU A 1 90 ? -11.255 -1.554 13.254 1.00 98.81 90 LEU A CA 1
ATOM 661 C C . LEU A 1 90 ? -12.187 -2.366 14.158 1.00 98.81 90 LEU A C 1
ATOM 663 O O . LEU A 1 90 ? -13.394 -2.164 14.116 1.00 98.81 90 LEU A O 1
ATOM 667 N N . GLN A 1 91 ? -11.652 -3.267 14.984 1.00 98.25 91 GLN A N 1
ATOM 668 C CA . GLN A 1 91 ? -12.461 -4.040 15.924 1.00 98.25 91 GLN A CA 1
ATOM 669 C C . GLN A 1 91 ? -13.101 -3.163 17.005 1.00 98.25 91 GLN A C 1
ATOM 671 O O . GLN A 1 91 ? -14.276 -3.349 17.304 1.00 98.25 91 GLN A O 1
ATOM 676 N N . ASN A 1 92 ? -12.353 -2.215 17.572 1.00 98.38 92 ASN A N 1
ATOM 677 C CA . ASN A 1 92 ? -12.854 -1.326 18.623 1.00 98.38 92 ASN A CA 1
ATOM 678 C C . ASN A 1 92 ? -13.981 -0.397 18.141 1.00 98.38 92 ASN A C 1
ATOM 680 O O . ASN A 1 92 ? -14.777 0.061 18.952 1.00 98.38 92 ASN A O 1
ATOM 684 N N . GLU A 1 93 ? -14.040 -0.140 16.836 1.00 98.31 93 GLU A N 1
ATOM 685 C CA . GLU A 1 93 ? -15.033 0.717 16.180 1.00 98.31 93 GLU A CA 1
ATOM 686 C C . GLU A 1 93 ? -16.115 -0.100 15.441 1.00 98.31 93 GLU A C 1
ATOM 688 O O . GLU A 1 93 ? -16.795 0.421 14.560 1.00 98.31 93 GLU A O 1
ATOM 693 N N . ASP A 1 94 ? -16.264 -1.392 15.764 1.00 98.12 94 ASP A N 1
ATOM 694 C CA . ASP A 1 94 ? -17.261 -2.313 15.190 1.00 98.12 94 ASP A CA 1
ATOM 695 C C . ASP A 1 94 ?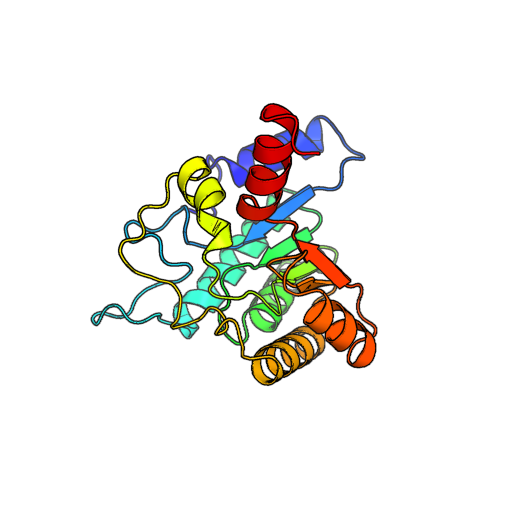 -17.157 -2.538 13.660 1.00 98.12 94 ASP A C 1
ATOM 697 O O . ASP A 1 94 ? -18.108 -2.962 13.001 1.00 98.12 94 ASP A O 1
ATOM 701 N N . PHE A 1 95 ? -15.967 -2.347 13.080 1.00 98.44 95 PHE A N 1
ATOM 702 C CA . PHE A 1 95 ? -15.647 -2.591 11.665 1.00 98.44 95 PHE A CA 1
ATOM 703 C C . PHE A 1 95 ? -14.881 -3.902 11.428 1.00 98.44 95 PHE A C 1
ATOM 705 O O . PHE A 1 95 ? -14.083 -4.013 10.495 1.00 98.44 95 PHE A O 1
ATOM 712 N N . SER A 1 96 ? -15.116 -4.940 12.238 1.00 95.06 96 SER A N 1
ATOM 713 C CA . SER A 1 96 ? -14.437 -6.245 12.095 1.00 95.06 96 SER A CA 1
ATOM 714 C C . SER A 1 96 ? -14.697 -6.956 10.757 1.00 95.06 96 SER A C 1
ATOM 716 O O . SER A 1 96 ? -13.986 -7.896 10.410 1.00 95.06 96 SER A O 1
ATOM 718 N N . ASN A 1 97 ? -15.709 -6.526 10.002 1.00 97.19 97 ASN A N 1
ATOM 719 C CA . ASN A 1 97 ? -16.027 -7.020 8.662 1.00 97.19 97 ASN A CA 1
ATOM 720 C C . ASN A 1 97 ? -15.170 -6.389 7.547 1.00 97.19 97 ASN A C 1
ATOM 722 O O . ASN A 1 97 ? -15.236 -6.854 6.409 1.00 97.19 97 ASN A O 1
ATOM 726 N N . VAL A 1 98 ? -14.404 -5.334 7.840 1.00 98.69 98 VAL A N 1
ATOM 727 C CA . VAL A 1 98 ? -13.503 -4.696 6.873 1.00 98.69 98 VAL A CA 1
ATOM 728 C C . VAL A 1 98 ? -12.200 -5.485 6.801 1.00 98.69 98 VAL A C 1
ATOM 730 O O . VAL A 1 98 ? -11.486 -5.633 7.793 1.00 98.69 98 VAL A O 1
ATOM 733 N N . ALA A 1 99 ? -11.881 -5.991 5.612 1.00 98.75 99 ALA A N 1
ATOM 734 C CA . ALA A 1 99 ? -10.665 -6.765 5.395 1.00 98.75 99 ALA A CA 1
ATOM 735 C C . ALA A 1 99 ? -9.412 -5.871 5.390 1.00 98.75 99 ALA A C 1
ATOM 737 O O . ALA A 1 99 ? -9.458 -4.700 5.008 1.00 98.75 99 ALA A O 1
ATOM 738 N N . VAL A 1 100 ? -8.262 -6.441 5.743 1.00 98.88 100 VAL A N 1
ATOM 739 C CA . VAL A 1 100 ? -6.962 -5.764 5.706 1.00 98.88 100 VAL A CA 1
ATOM 740 C C . VAL A 1 100 ? -6.028 -6.478 4.733 1.00 98.88 100 VAL A C 1
ATOM 742 O O . VAL A 1 100 ? -5.593 -7.605 4.971 1.00 98.88 100 VAL A O 1
ATOM 745 N N . MET A 1 101 ? -5.692 -5.799 3.632 1.00 98.88 101 MET A N 1
ATOM 746 C CA . MET A 1 101 ? -4.714 -6.262 2.646 1.00 98.88 101 MET A CA 1
ATOM 747 C C . MET A 1 101 ? -3.357 -5.621 2.906 1.00 98.88 101 MET A C 1
ATOM 749 O O . MET A 1 101 ? -3.070 -4.497 2.497 1.00 98.88 101 MET A O 1
ATOM 753 N N . SER A 1 102 ? -2.495 -6.365 3.578 1.00 98.81 102 SER A N 1
ATOM 754 C CA . SER A 1 102 ? -1.156 -5.916 3.900 1.00 98.81 102 SER A CA 1
ATOM 755 C C . SER A 1 102 ? -0.262 -5.855 2.657 1.00 98.81 102 SER A C 1
ATOM 757 O O . SER A 1 102 ? -0.028 -6.876 2.010 1.00 98.81 102 SER A O 1
ATOM 759 N N . TYR A 1 103 ? 0.359 -4.703 2.383 1.00 98.81 103 TYR A N 1
ATOM 760 C CA . TYR A 1 103 ? 1.549 -4.632 1.522 1.00 98.81 103 TYR A CA 1
ATOM 761 C C . TYR A 1 103 ? 2.781 -5.187 2.251 1.00 98.81 103 TYR A C 1
ATOM 763 O O . TYR A 1 103 ? 3.740 -4.461 2.498 1.00 98.81 103 TYR A O 1
ATOM 771 N N . ALA A 1 104 ? 2.734 -6.468 2.613 1.00 98.56 104 ALA A N 1
ATOM 772 C CA . ALA A 1 104 ? 3.672 -7.094 3.537 1.00 98.56 104 ALA A CA 1
ATOM 773 C C . ALA A 1 104 ? 5.118 -7.089 3.037 1.00 98.56 104 ALA A C 1
ATOM 775 O O . ALA A 1 104 ? 6.040 -6.755 3.778 1.00 98.56 104 ALA A O 1
ATOM 776 N N . ALA A 1 105 ? 5.323 -7.419 1.762 1.00 98.44 105 ALA A N 1
ATOM 777 C CA . ALA A 1 105 ? 6.636 -7.403 1.133 1.00 98.44 105 ALA A CA 1
ATOM 778 C C . ALA A 1 105 ? 6.694 -6.295 0.076 1.00 98.44 105 ALA A C 1
ATOM 780 O O . ALA A 1 105 ? 6.613 -6.555 -1.127 1.00 98.44 105 ALA A O 1
ATOM 781 N N . LYS A 1 106 ? 6.802 -5.037 0.531 1.00 98.69 106 LYS A N 1
ATOM 782 C CA . LYS A 1 106 ? 6.969 -3.866 -0.343 1.00 98.69 106 LYS A CA 1
ATOM 783 C C . LYS A 1 106 ? 8.415 -3.374 -0.352 1.00 98.69 106 LYS A C 1
ATOM 785 O O . LYS A 1 106 ? 8.927 -2.842 0.634 1.00 98.69 106 LYS A O 1
ATOM 790 N N . TYR A 1 107 ? 9.049 -3.493 -1.511 1.00 98.50 107 TYR A N 1
ATOM 791 C CA . TYR A 1 107 ? 10.464 -3.187 -1.705 1.00 98.50 107 TYR A CA 1
ATOM 792 C C . TYR A 1 107 ? 10.709 -1.733 -2.105 1.00 98.50 107 TYR A C 1
ATOM 794 O O . TYR A 1 107 ? 9.875 -1.108 -2.765 1.00 98.50 107 TYR A O 1
ATOM 802 N N . ALA A 1 108 ? 11.881 -1.204 -1.756 1.00 97.50 108 ALA A N 1
ATOM 803 C CA . ALA A 1 108 ? 12.404 0.096 -2.159 1.00 97.50 108 ALA A CA 1
ATOM 804 C C . ALA A 1 108 ? 12.811 0.074 -3.644 1.00 97.50 108 ALA A C 1
ATOM 806 O O . ALA A 1 108 ? 13.988 0.043 -3.995 1.00 97.50 108 ALA A O 1
ATOM 807 N N . SER A 1 109 ? 11.815 0.046 -4.531 1.00 96.38 109 SER A N 1
ATOM 808 C CA . SER A 1 109 ? 12.009 -0.168 -5.966 1.00 96.38 109 SER A CA 1
ATOM 809 C C . SER A 1 109 ? 12.078 1.128 -6.779 1.00 96.38 109 SER A C 1
ATOM 811 O O . SER A 1 109 ? 11.363 2.101 -6.517 1.00 96.38 109 SER A O 1
ATOM 813 N N . ALA A 1 110 ? 12.891 1.101 -7.838 1.00 94.81 110 ALA A N 1
ATOM 814 C CA . ALA A 1 110 ? 12.922 2.126 -8.881 1.00 94.81 110 ALA A CA 1
ATOM 815 C C . ALA A 1 110 ? 11.683 2.082 -9.802 1.00 94.81 110 ALA A C 1
ATOM 817 O O . ALA A 1 110 ? 11.355 3.077 -10.447 1.00 94.81 110 ALA A O 1
ATOM 818 N N . LEU A 1 111 ? 10.933 0.973 -9.812 1.00 96.81 111 LEU A N 1
ATOM 819 C CA . LEU A 1 111 ? 9.761 0.768 -10.676 1.00 96.81 111 LEU A CA 1
ATOM 820 C C . LEU A 1 111 ? 8.526 1.595 -10.268 1.00 96.81 111 LEU A C 1
ATOM 822 O O . LEU A 1 111 ? 7.470 1.479 -10.880 1.00 96.81 111 LEU A O 1
ATOM 826 N N . TYR A 1 112 ? 8.624 2.443 -9.241 1.00 95.00 112 TYR A N 1
ATOM 827 C CA . TYR A 1 112 ? 7.520 3.310 -8.810 1.00 95.00 112 TYR A CA 1
ATOM 828 C C . TYR A 1 112 ? 7.516 4.689 -9.477 1.00 95.00 112 TYR A C 1
ATOM 830 O O . TYR A 1 112 ? 6.601 5.469 -9.215 1.00 95.00 112 TYR A O 1
ATOM 838 N N . GLY A 1 113 ? 8.516 5.007 -10.308 1.00 90.62 113 GLY A N 1
ATOM 839 C CA . GLY A 1 113 ? 8.669 6.315 -10.957 1.00 90.62 113 GLY A CA 1
ATOM 840 C C . GLY A 1 113 ? 7.377 6.845 -11.595 1.00 90.62 113 GLY A C 1
ATOM 841 O O . GLY A 1 113 ? 6.897 7.892 -11.162 1.00 90.62 113 GLY A O 1
ATOM 842 N N . PRO A 1 114 ? 6.731 6.105 -12.515 1.00 93.31 114 PRO A N 1
ATOM 843 C CA . PRO A 1 114 ? 5.516 6.593 -13.170 1.00 93.31 114 PRO A CA 1
ATOM 844 C C . PRO A 1 114 ? 4.335 6.805 -12.206 1.00 93.31 114 PRO A C 1
ATOM 846 O O . PRO A 1 114 ? 3.536 7.715 -12.396 1.00 93.31 114 PRO A O 1
ATOM 849 N N . PHE A 1 115 ? 4.250 6.027 -11.118 1.00 91.75 115 PHE A N 1
ATOM 850 C CA . PHE A 1 115 ? 3.214 6.216 -10.088 1.00 91.75 115 PHE A CA 1
ATOM 851 C C . PHE A 1 115 ? 3.480 7.488 -9.285 1.00 91.75 115 PHE A C 1
ATOM 853 O O . PHE A 1 115 ? 2.567 8.250 -8.997 1.00 91.75 115 PHE A O 1
ATOM 860 N N . ARG A 1 116 ? 4.747 7.747 -8.951 1.00 87.00 116 ARG A N 1
ATOM 861 C CA . ARG A 1 116 ? 5.155 8.968 -8.250 1.00 87.00 116 ARG A CA 1
ATOM 862 C C . ARG A 1 116 ? 4.840 10.218 -9.070 1.00 87.00 116 ARG A C 1
ATOM 864 O O . ARG A 1 116 ? 4.405 11.205 -8.483 1.00 87.00 116 ARG A O 1
ATOM 871 N N . SER A 1 117 ? 5.007 10.151 -10.391 1.00 86.94 117 SER A N 1
ATOM 872 C CA . SER A 1 117 ? 4.575 11.207 -11.312 1.00 86.94 117 SER A CA 1
ATOM 873 C C . SER A 1 117 ? 3.053 11.358 -11.342 1.00 86.94 117 SER A C 1
ATOM 875 O O . SER A 1 117 ? 2.565 12.477 -11.257 1.00 86.94 117 SER A O 1
ATOM 877 N N . ALA A 1 118 ? 2.300 10.254 -11.402 1.00 86.19 118 ALA A N 1
ATOM 878 C CA . ALA A 1 118 ? 0.835 10.289 -11.421 1.00 86.19 118 ALA A CA 1
ATOM 879 C C . ALA A 1 118 ? 0.218 10.826 -10.114 1.00 86.19 118 ALA A C 1
ATOM 881 O O . ALA A 1 118 ? -0.810 11.494 -10.145 1.00 86.19 118 ALA A O 1
ATOM 882 N N . CYS A 1 119 ? 0.847 10.554 -8.969 1.00 83.88 119 CYS A N 1
ATOM 883 C CA . CYS A 1 119 ? 0.375 10.985 -7.651 1.00 83.88 119 CYS A CA 1
ATOM 884 C C . CYS A 1 119 ? 1.028 12.282 -7.146 1.00 83.88 119 CYS A C 1
ATOM 886 O O . CYS A 1 119 ? 0.807 12.642 -5.992 1.00 83.88 119 CYS A O 1
ATOM 888 N N . SER A 1 120 ? 1.851 12.957 -7.957 1.00 82.25 120 SER A N 1
ATOM 889 C CA . SER A 1 120 ? 2.514 14.226 -7.607 1.00 82.25 120 SER A CA 1
ATOM 890 C C . SER A 1 120 ? 3.196 14.218 -6.229 1.00 82.25 120 SER A C 1
ATOM 892 O O . SER A 1 120 ? 3.016 15.129 -5.423 1.00 82.25 120 SER A O 1
ATOM 894 N N . THR A 1 121 ? 3.972 13.171 -5.927 1.00 80.62 121 THR A N 1
ATOM 895 C CA . THR A 1 121 ? 4.620 13.025 -4.609 1.00 80.62 121 THR A CA 1
ATOM 896 C C . THR A 1 121 ? 5.549 14.203 -4.286 1.00 80.62 121 THR A C 1
ATOM 898 O O . THR A 1 121 ? 6.405 14.562 -5.090 1.00 80.62 121 THR A O 1
ATOM 901 N N . ALA A 1 122 ? 5.458 14.740 -3.065 1.00 84.25 122 ALA A N 1
ATOM 902 C CA . ALA A 1 122 ? 6.347 15.803 -2.575 1.00 84.25 122 ALA A CA 1
ATOM 903 C C . ALA A 1 122 ? 7.731 15.297 -2.111 1.00 84.25 122 ALA A C 1
ATOM 905 O O . ALA A 1 122 ? 8.606 16.090 -1.763 1.00 84.25 122 ALA A O 1
ATOM 906 N N . LEU A 1 123 ? 7.925 13.972 -2.083 1.00 90.00 123 LEU A N 1
ATOM 907 C CA . LEU A 1 123 ? 9.127 13.336 -1.543 1.00 90.00 123 LEU A CA 1
ATOM 908 C C . LEU A 1 123 ? 10.414 13.803 -2.233 1.00 90.00 123 LEU A C 1
ATOM 910 O O . LEU A 1 123 ? 10.609 13.582 -3.428 1.00 90.00 123 LEU A O 1
ATOM 914 N N . LYS A 1 124 ? 11.340 14.322 -1.424 1.00 84.75 124 LYS A N 1
ATOM 915 C CA . LYS A 1 124 ? 12.747 14.521 -1.780 1.00 84.75 124 LYS A CA 1
ATOM 916 C C . LYS A 1 124 ? 13.574 13.464 -1.049 1.00 84.75 124 LYS A C 1
ATOM 918 O O . LYS A 1 124 ? 13.557 13.425 0.174 1.00 84.75 124 LYS A O 1
ATOM 923 N N . GLY A 1 125 ? 14.270 12.599 -1.787 1.00 89.75 125 GLY A N 1
ATOM 924 C CA . GLY A 1 125 ? 15.046 11.493 -1.217 1.00 89.75 125 GLY A CA 1
ATOM 925 C C . GLY A 1 125 ? 14.447 10.121 -1.524 1.00 89.75 125 GLY A C 1
ATOM 926 O O . GLY A 1 125 ? 13.964 9.875 -2.632 1.00 89.75 125 GLY A O 1
ATOM 927 N N . ASN A 1 126 ? 14.523 9.201 -0.563 1.00 92.31 126 ASN A N 1
ATOM 928 C CA . ASN A 1 126 ? 14.140 7.804 -0.753 1.00 92.31 126 ASN A CA 1
ATOM 929 C C . ASN A 1 126 ? 13.268 7.278 0.405 1.00 92.31 126 ASN A C 1
ATOM 931 O O . ASN A 1 126 ? 12.844 8.023 1.282 1.00 92.31 126 ASN A O 1
ATOM 935 N N . ARG A 1 127 ? 12.924 5.990 0.336 1.00 94.94 127 ARG A N 1
ATOM 936 C CA . ARG A 1 127 ? 12.083 5.289 1.317 1.00 94.94 127 ARG A CA 1
ATOM 937 C C . ARG A 1 127 ? 12.801 4.071 1.913 1.00 94.94 127 ARG A C 1
ATOM 939 O O . ARG A 1 127 ? 12.139 3.145 2.362 1.00 94.94 127 ARG A O 1
ATOM 946 N N . ALA A 1 128 ? 14.132 4.041 1.838 1.00 94.12 128 ALA A N 1
ATOM 947 C CA . ALA A 1 128 ? 14.945 2.877 2.190 1.00 94.12 128 ALA A CA 1
ATOM 948 C C . ALA A 1 128 ? 14.951 2.575 3.697 1.00 94.12 128 ALA A C 1
ATOM 950 O O . ALA A 1 128 ? 15.231 1.446 4.078 1.00 94.12 128 ALA A O 1
ATOM 951 N N . ASP A 1 129 ? 14.587 3.552 4.531 1.00 92.38 129 ASP A N 1
ATOM 952 C CA . ASP A 1 129 ? 14.523 3.382 5.988 1.00 92.38 129 ASP A CA 1
ATOM 953 C C . ASP A 1 129 ? 13.333 2.523 6.451 1.00 92.38 129 ASP A C 1
ATOM 955 O O . ASP A 1 129 ? 13.280 2.132 7.612 1.00 92.38 129 ASP A O 1
ATOM 959 N N . TYR A 1 130 ? 12.369 2.241 5.567 1.00 96.06 130 TYR A N 1
ATOM 960 C CA . TYR A 1 130 ? 11.161 1.474 5.904 1.00 96.06 130 TYR A CA 1
ATOM 961 C C . TYR A 1 130 ? 10.696 0.524 4.788 1.00 96.06 130 TYR A C 1
ATOM 963 O O . TYR A 1 130 ? 10.165 -0.545 5.067 1.00 96.06 130 TYR A O 1
ATOM 971 N N . GLN A 1 131 ? 10.918 0.842 3.508 1.00 98.06 131 GLN A N 1
ATOM 972 C CA . GLN A 1 131 ? 10.711 -0.131 2.429 1.00 98.06 131 GLN A CA 1
ATOM 973 C C . GLN A 1 131 ? 11.861 -1.137 2.375 1.00 98.06 131 GLN A C 1
ATOM 975 O O . GLN A 1 131 ? 13.019 -0.780 2.577 1.00 98.06 131 GLN A O 1
ATOM 980 N N . LEU A 1 132 ? 11.554 -2.389 2.029 1.00 98.19 132 LEU A N 1
ATOM 981 C CA . LEU A 1 132 ? 12.549 -3.462 2.062 1.00 98.19 132 LEU A CA 1
ATOM 982 C C . LEU A 1 132 ? 13.654 -3.246 1.014 1.00 98.19 132 LEU A C 1
ATOM 984 O O . LEU A 1 132 ? 13.349 -2.872 -0.123 1.00 98.19 132 LEU A O 1
ATOM 988 N N . PRO A 1 133 ? 14.929 -3.535 1.326 1.00 97.81 133 PRO A N 1
ATOM 989 C CA . PRO A 1 133 ? 15.991 -3.516 0.327 1.00 97.81 133 PRO A CA 1
ATOM 990 C C . PRO A 1 133 ? 15.694 -4.504 -0.818 1.00 97.81 133 PRO A C 1
ATOM 992 O O . PRO A 1 133 ? 15.289 -5.628 -0.524 1.00 97.81 133 PRO A O 1
ATOM 995 N N . PRO A 1 134 ? 15.929 -4.153 -2.100 1.00 96.44 134 PRO A N 1
ATOM 996 C CA . PRO A 1 134 ? 15.528 -4.975 -3.252 1.00 96.44 134 PRO A CA 1
ATOM 997 C C . PRO A 1 134 ? 15.962 -6.448 -3.213 1.00 96.44 134 PRO A C 1
ATOM 999 O O . PRO A 1 134 ? 15.210 -7.311 -3.639 1.00 96.44 134 PRO A O 1
ATOM 1002 N N . ALA A 1 135 ? 17.150 -6.747 -2.680 1.00 94.56 135 ALA A N 1
ATOM 1003 C CA . AL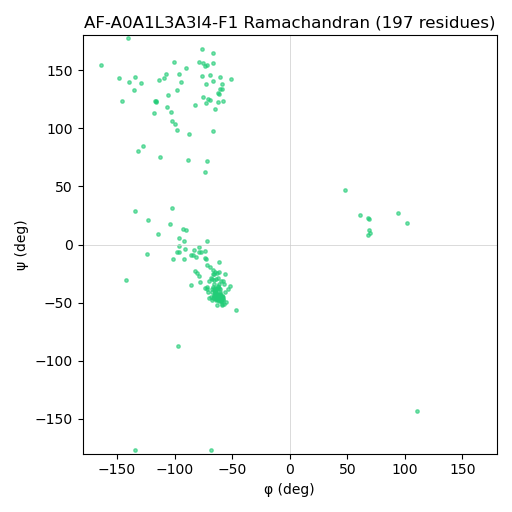A A 1 135 ? 17.691 -8.109 -2.615 1.00 94.56 135 ALA A CA 1
ATOM 1004 C C . ALA A 1 135 ? 17.348 -8.860 -1.310 1.00 94.56 135 ALA A C 1
ATOM 1006 O O . ALA A 1 135 ? 17.840 -9.962 -1.078 1.00 94.56 135 ALA A O 1
ATOM 1007 N N . ALA A 1 136 ? 16.565 -8.262 -0.407 1.00 95.81 136 ALA A N 1
ATOM 1008 C CA . ALA A 1 136 ? 16.362 -8.792 0.938 1.00 95.81 136 ALA A CA 1
ATOM 1009 C C . ALA A 1 136 ? 15.189 -9.785 1.020 1.00 95.81 136 ALA A C 1
ATOM 1011 O O . ALA A 1 136 ? 14.146 -9.488 1.607 1.00 95.81 136 ALA A O 1
ATOM 1012 N N . GLU A 1 137 ? 15.375 -10.990 0.479 1.00 97.31 137 GLU A N 1
ATOM 1013 C CA . GLU A 1 137 ? 14.392 -12.084 0.558 1.00 97.31 137 GLU A CA 1
ATOM 1014 C C . GLU A 1 137 ? 14.010 -12.410 2.012 1.00 97.31 137 GLU A C 1
ATOM 1016 O O . GLU A 1 137 ? 12.831 -12.430 2.367 1.00 97.31 137 GLU A O 1
ATOM 1021 N N . GLY A 1 138 ? 15.006 -12.592 2.889 1.00 98.19 138 GLY A N 1
ATOM 1022 C CA . GLY A 1 138 ? 14.773 -12.939 4.294 1.00 98.19 138 GLY A CA 1
ATOM 1023 C C . GLY A 1 138 ? 13.974 -11.881 5.066 1.00 98.19 138 GLY A C 1
ATOM 1024 O O . GLY A 1 138 ? 13.160 -12.230 5.921 1.00 98.19 138 GLY A O 1
ATOM 1025 N N . LEU A 1 139 ? 14.148 -10.594 4.736 1.00 98.12 139 LEU A N 1
ATOM 1026 C CA . LEU A 1 139 ? 13.339 -9.519 5.322 1.00 98.12 139 LEU A CA 1
ATOM 1027 C C . LEU A 1 139 ? 11.906 -9.539 4.783 1.00 98.12 139 LEU A C 1
ATOM 1029 O O . LEU A 1 139 ? 10.978 -9.349 5.564 1.00 98.12 139 LEU A O 1
ATOM 1033 N N . GLY A 1 140 ? 11.721 -9.837 3.493 1.00 98.25 140 GLY A N 1
ATOM 1034 C CA . GLY A 1 140 ? 10.399 -10.072 2.909 1.00 98.25 140 GLY A CA 1
ATOM 1035 C C . GLY A 1 140 ? 9.659 -11.212 3.607 1.00 98.25 140 GLY A C 1
ATOM 1036 O O . GLY A 1 140 ? 8.523 -11.030 4.039 1.00 98.25 140 GLY A O 1
ATOM 1037 N N . LYS A 1 141 ? 10.331 -12.352 3.818 1.00 98.56 141 LYS A N 1
ATOM 1038 C CA . LYS A 1 141 ? 9.777 -13.493 4.566 1.00 98.56 141 LYS A CA 1
ATOM 1039 C C . LYS A 1 141 ? 9.385 -13.106 5.990 1.00 98.56 141 LYS A C 1
ATOM 1041 O O . LYS A 1 141 ? 8.289 -13.441 6.430 1.00 98.56 141 LYS A O 1
ATOM 1046 N N . ARG A 1 142 ? 10.257 -12.382 6.702 1.00 98.56 142 ARG A N 1
ATOM 1047 C CA . ARG A 1 142 ? 9.981 -11.917 8.070 1.00 98.56 142 ARG A CA 1
ATOM 1048 C C . ARG A 1 142 ? 8.758 -11.000 8.119 1.00 98.56 142 ARG A C 1
ATOM 1050 O O . ARG A 1 142 ? 7.912 -11.187 8.984 1.00 98.56 142 ARG A O 1
ATOM 1057 N N . ALA A 1 143 ? 8.664 -10.035 7.204 1.00 98.50 143 ALA A N 1
ATOM 1058 C CA . ALA A 1 143 ? 7.547 -9.096 7.147 1.00 98.50 143 ALA A CA 1
ATOM 1059 C C . ALA A 1 143 ? 6.221 -9.798 6.813 1.00 98.50 143 ALA A C 1
ATOM 1061 O O . ALA A 1 143 ? 5.213 -9.528 7.454 1.00 98.50 143 ALA A O 1
ATOM 1062 N N . ILE A 1 144 ? 6.233 -10.754 5.877 1.00 98.75 144 ILE A N 1
ATOM 1063 C CA . ILE A 1 144 ? 5.063 -11.585 5.560 1.00 98.75 144 ILE A CA 1
ATOM 1064 C C . ILE A 1 144 ? 4.582 -12.364 6.783 1.00 98.75 144 ILE A C 1
ATOM 1066 O O . ILE A 1 144 ? 3.401 -12.301 7.107 1.00 98.75 144 ILE A O 1
ATOM 1070 N N . LEU A 1 145 ? 5.479 -13.086 7.459 1.00 98.69 145 LEU A N 1
ATOM 1071 C CA . LEU A 1 145 ? 5.108 -13.893 8.623 1.00 98.69 145 LEU A CA 1
ATOM 1072 C C . LEU A 1 145 ? 4.537 -13.031 9.749 1.00 98.69 145 LEU A C 1
ATOM 1074 O O . LEU A 1 145 ? 3.493 -13.372 10.297 1.00 98.69 145 LEU A O 1
ATOM 1078 N N . ARG A 1 146 ? 5.181 -11.893 10.029 1.00 98.75 146 ARG A N 1
ATOM 1079 C CA . ARG A 1 146 ? 4.697 -10.924 11.011 1.00 98.75 146 ARG A CA 1
ATOM 1080 C C . ARG A 1 146 ? 3.287 -10.448 10.664 1.00 98.75 146 ARG A C 1
ATOM 1082 O O . ARG A 1 146 ? 2.398 -10.507 11.496 1.00 98.75 146 ARG A O 1
ATOM 1089 N N . ASP A 1 147 ? 3.057 -10.009 9.434 1.00 98.81 147 ASP A N 1
ATOM 1090 C CA . ASP A 1 147 ? 1.764 -9.436 9.055 1.00 98.81 147 ASP A CA 1
ATOM 1091 C C . ASP A 1 147 ? 0.628 -10.471 9.058 1.00 98.81 147 ASP A C 1
ATOM 1093 O O . ASP A 1 147 ? -0.523 -10.123 9.320 1.00 98.81 147 ASP A O 1
ATOM 1097 N N . VAL A 1 148 ? 0.946 -11.742 8.790 1.00 98.62 148 VAL A N 1
ATOM 1098 C CA . VAL A 1 148 ? 0.014 -12.865 8.966 1.00 98.62 148 VAL A CA 1
ATOM 1099 C C . VAL A 1 148 ? -0.316 -13.062 10.446 1.00 98.62 148 VAL A C 1
ATOM 1101 O O . VAL A 1 148 ? -1.488 -13.195 10.787 1.00 98.62 148 VAL A O 1
ATOM 1104 N N . GLU A 1 149 ? 0.691 -13.045 11.324 1.00 98.50 149 GLU A N 1
ATOM 1105 C CA . GLU A 1 149 ? 0.513 -13.152 12.780 1.00 98.50 149 GLU A CA 1
ATOM 1106 C C . GLU A 1 149 ? -0.295 -11.977 13.356 1.00 98.50 149 GLU A C 1
ATOM 1108 O O . GLU A 1 149 ? -1.135 -12.166 14.232 1.00 98.50 149 GLU A O 1
ATOM 1113 N N . GLU A 1 150 ? -0.120 -10.778 12.802 1.00 98.69 150 GLU A N 1
ATOM 1114 C CA . GLU A 1 150 ? -0.880 -9.574 13.151 1.00 98.69 150 GLU A CA 1
ATOM 1115 C C . GLU A 1 150 ? -2.332 -9.572 12.627 1.00 98.69 150 GLU A C 1
ATOM 1117 O O . GLU A 1 150 ? -3.102 -8.663 12.945 1.00 98.69 150 GLU A O 1
ATOM 1122 N N . GLY A 1 151 ? -2.726 -10.576 11.835 1.00 98.00 151 GLY A N 1
ATOM 1123 C CA . GLY A 1 151 ? -4.108 -10.772 11.393 1.00 98.00 151 GLY A CA 1
ATOM 1124 C C . GLY A 1 151 ? -4.460 -10.151 10.039 1.00 98.00 151 GLY A C 1
ATOM 1125 O O . GLY A 1 151 ? -5.627 -9.820 9.814 1.00 98.00 151 GLY A O 1
ATOM 1126 N N . ALA A 1 152 ? -3.489 -9.979 9.133 1.00 98.56 152 ALA A N 1
ATOM 1127 C CA . ALA A 1 152 ? -3.775 -9.589 7.753 1.00 98.56 152 ALA A CA 1
ATOM 1128 C C . ALA A 1 152 ? -4.651 -10.640 7.049 1.00 98.56 152 ALA A C 1
ATOM 1130 O O . ALA A 1 152 ? -4.317 -11.826 7.009 1.00 98.56 152 ALA A O 1
ATOM 1131 N N . ASP A 1 153 ? -5.736 -10.187 6.423 1.00 98.69 153 ASP A N 1
ATOM 1132 C CA . ASP A 1 153 ? -6.656 -11.049 5.676 1.00 98.69 153 ASP A CA 1
ATOM 1133 C C . ASP A 1 153 ? -6.093 -11.404 4.288 1.00 98.69 153 ASP A C 1
ATOM 1135 O O . ASP A 1 153 ? -6.408 -12.453 3.728 1.00 98.69 153 ASP A O 1
ATOM 1139 N N . ILE A 1 154 ? -5.241 -10.533 3.733 1.00 98.81 154 ILE A N 1
ATOM 1140 C CA . ILE A 1 154 ? -4.492 -10.738 2.485 1.00 98.81 154 ILE A CA 1
ATOM 1141 C C . ILE A 1 154 ? -3.077 -10.184 2.669 1.00 98.81 154 ILE A C 1
ATOM 1143 O O . ILE A 1 154 ? -2.902 -9.104 3.233 1.00 98.81 154 ILE A O 1
ATOM 1147 N N . ILE A 1 155 ? -2.067 -10.880 2.147 1.00 98.69 155 ILE A N 1
ATOM 1148 C CA . ILE A 1 155 ? -0.696 -10.360 2.037 1.00 98.69 155 ILE A CA 1
ATOM 1149 C C . ILE A 1 155 ? -0.359 -10.041 0.582 1.00 98.69 155 ILE A C 1
ATOM 1151 O O . ILE A 1 155 ? -0.818 -10.714 -0.337 1.00 98.69 155 ILE A O 1
ATOM 1155 N N . MET A 1 156 ? 0.457 -9.017 0.354 1.00 98.81 156 MET A N 1
ATOM 1156 C CA . MET A 1 156 ? 0.833 -8.562 -0.980 1.00 98.81 156 MET A CA 1
ATOM 1157 C C . MET A 1 156 ? 2.345 -8.426 -1.142 1.00 98.81 156 MET A C 1
ATOM 1159 O O . MET A 1 156 ? 3.037 -7.878 -0.279 1.00 98.81 156 MET A O 1
ATOM 1163 N N . VAL A 1 157 ? 2.831 -8.859 -2.306 1.00 98.75 157 VAL A N 1
ATOM 1164 C CA . VAL A 1 157 ? 4.186 -8.576 -2.796 1.00 98.75 157 VAL A CA 1
ATOM 1165 C C . VAL A 1 157 ? 4.146 -7.397 -3.772 1.00 98.75 157 VAL A C 1
ATOM 1167 O O . VAL A 1 157 ? 3.288 -7.328 -4.660 1.00 98.75 157 VAL A O 1
ATOM 1170 N N . LYS A 1 158 ? 5.059 -6.439 -3.586 1.00 98.69 158 LYS A N 1
ATOM 1171 C CA . LYS A 1 158 ? 5.198 -5.251 -4.436 1.00 98.69 158 LYS A CA 1
ATOM 1172 C C . LYS A 1 158 ? 6.672 -4.848 -4.558 1.00 98.69 158 LYS A C 1
ATOM 1174 O O . LYS A 1 158 ? 7.271 -4.520 -3.534 1.00 98.69 158 LYS A O 1
ATOM 1179 N N . PRO A 1 159 ? 7.260 -4.737 -5.763 1.00 98.50 159 PRO A N 1
ATOM 1180 C CA . PRO A 1 159 ? 6.675 -4.910 -7.102 1.00 98.50 159 PRO A CA 1
ATOM 1181 C C . PRO A 1 159 ? 6.255 -6.339 -7.468 1.00 98.50 159 PRO A C 1
ATOM 1183 O O . PRO A 1 159 ? 6.326 -7.231 -6.632 1.00 98.50 159 PRO A O 1
ATOM 1186 N N . GLY A 1 160 ? 5.777 -6.525 -8.699 1.00 97.00 160 GLY A N 1
ATOM 1187 C CA . GLY A 1 160 ? 5.209 -7.772 -9.193 1.00 97.00 160 GLY A CA 1
ATOM 1188 C C . GLY A 1 160 ? 6.204 -8.615 -9.977 1.00 97.00 160 GLY A C 1
ATOM 1189 O O . GLY A 1 160 ? 6.860 -9.480 -9.404 1.00 97.00 160 GLY A O 1
ATOM 1190 N N . ILE A 1 161 ? 6.319 -8.376 -11.287 1.00 95.31 161 ILE A N 1
ATOM 1191 C CA . ILE A 1 161 ? 7.044 -9.251 -12.232 1.00 95.31 161 ILE A CA 1
ATOM 1192 C C . ILE A 1 161 ? 8.486 -9.544 -11.786 1.00 95.31 161 ILE A C 1
ATOM 1194 O O . ILE A 1 161 ? 8.962 -10.667 -11.928 1.00 95.31 161 ILE A O 1
ATOM 1198 N N . ALA A 1 162 ? 9.176 -8.556 -11.214 1.00 96.31 162 ALA A N 1
ATOM 1199 C CA . ALA A 1 162 ? 10.565 -8.697 -10.772 1.00 96.31 162 ALA A CA 1
ATOM 1200 C C . ALA A 1 162 ? 10.742 -9.437 -9.427 1.00 96.31 162 ALA A C 1
ATOM 1202 O O . ALA A 1 162 ? 11.876 -9.591 -8.991 1.00 96.31 162 ALA A O 1
ATOM 1203 N N . TYR A 1 163 ? 9.650 -9.846 -8.767 1.00 98.44 163 TYR A N 1
ATOM 1204 C CA . TYR A 1 163 ? 9.637 -10.418 -7.411 1.00 98.44 163 TYR A CA 1
ATOM 1205 C C . TYR A 1 163 ? 8.757 -11.682 -7.320 1.00 98.44 163 TYR A C 1
ATOM 1207 O O . TYR A 1 163 ? 8.165 -11.984 -6.280 1.00 98.44 163 TYR A O 1
ATOM 1215 N N . LEU A 1 164 ? 8.615 -12.428 -8.422 1.00 98.44 164 LEU A N 1
ATOM 1216 C CA . LEU A 1 164 ? 7.821 -13.666 -8.451 1.00 98.44 164 LEU A CA 1
ATOM 1217 C C . LEU A 1 164 ? 8.417 -14.785 -7.579 1.00 98.44 164 LEU A C 1
ATOM 1219 O O . LEU A 1 164 ? 7.682 -15.642 -7.091 1.00 98.44 164 LEU A O 1
ATOM 1223 N N . ASP A 1 165 ? 9.724 -14.755 -7.340 1.00 98.12 165 ASP A N 1
ATOM 1224 C CA . ASP A 1 165 ? 10.421 -15.564 -6.339 1.00 98.12 165 ASP A CA 1
ATOM 1225 C C . ASP A 1 165 ? 9.904 -15.276 -4.918 1.00 98.12 165 ASP A C 1
ATOM 1227 O O . ASP A 1 165 ? 9.585 -16.204 -4.174 1.00 98.12 165 ASP A O 1
ATOM 1231 N N . ILE A 1 166 ? 9.690 -14.003 -4.574 1.00 98.56 166 ILE A N 1
ATOM 1232 C CA . ILE A 1 166 ? 9.086 -13.610 -3.294 1.00 98.56 166 ILE A CA 1
ATOM 1233 C C . ILE A 1 166 ? 7.617 -14.033 -3.217 1.00 98.56 166 ILE A C 1
ATOM 1235 O O . ILE A 1 166 ? 7.171 -14.485 -2.165 1.00 98.56 166 ILE A O 1
ATOM 1239 N N . VAL A 1 167 ? 6.860 -13.948 -4.318 1.00 98.50 167 VAL A N 1
ATOM 1240 C CA . VAL A 1 167 ? 5.475 -14.461 -4.381 1.00 98.50 167 VAL A CA 1
ATOM 1241 C C . VAL A 1 167 ? 5.445 -15.970 -4.131 1.00 98.50 167 VAL A C 1
ATOM 1243 O O . VAL A 1 167 ? 4.605 -16.462 -3.373 1.00 98.50 167 VAL A O 1
ATOM 1246 N N . ARG A 1 168 ? 6.378 -16.713 -4.736 1.00 98.38 168 ARG A N 1
ATOM 1247 C CA . ARG A 1 168 ? 6.519 -18.152 -4.510 1.00 98.38 168 ARG A CA 1
ATOM 1248 C C . ARG A 1 168 ? 6.832 -18.448 -3.045 1.00 98.38 168 ARG A C 1
ATOM 1250 O O . ARG A 1 168 ? 6.138 -19.267 -2.449 1.00 98.38 168 ARG A O 1
ATOM 1257 N N . MET A 1 169 ? 7.805 -17.751 -2.463 1.00 98.38 169 MET A N 1
ATOM 1258 C CA . MET A 1 169 ? 8.157 -17.889 -1.050 1.00 98.38 169 MET A CA 1
ATOM 1259 C C . MET A 1 169 ? 6.962 -17.566 -0.140 1.00 98.38 169 MET A C 1
ATOM 1261 O O . MET A 1 169 ? 6.655 -18.343 0.762 1.00 98.38 169 MET A O 1
ATOM 1265 N N . ALA A 1 170 ? 6.216 -16.491 -0.416 1.00 98.31 170 ALA A N 1
ATOM 1266 C CA . ALA A 1 170 ? 5.016 -16.121 0.337 1.00 98.31 170 ALA A CA 1
ATOM 1267 C C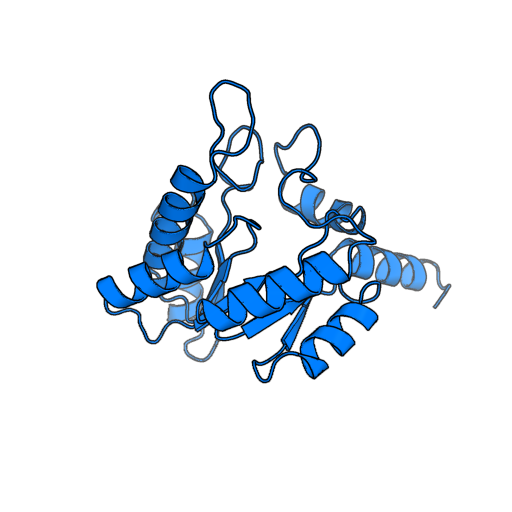 . ALA A 1 170 ? 3.980 -17.262 0.369 1.00 98.31 170 ALA A C 1
ATOM 1269 O O . ALA A 1 170 ? 3.404 -17.545 1.419 1.00 98.31 170 ALA A O 1
ATOM 1270 N N . ARG A 1 171 ? 3.791 -17.965 -0.757 1.00 98.12 171 ARG A N 1
ATOM 1271 C CA . ARG A 1 171 ? 2.880 -19.120 -0.879 1.00 98.12 171 ARG A CA 1
ATOM 1272 C C . ARG A 1 171 ? 3.349 -20.347 -0.105 1.00 98.12 171 ARG A C 1
ATOM 1274 O O . ARG A 1 171 ? 2.512 -21.155 0.295 1.00 98.12 171 ARG A O 1
ATOM 1281 N N . GLU A 1 172 ? 4.655 -20.505 0.072 1.00 98.19 172 GLU A N 1
ATOM 1282 C CA . GLU A 1 172 ? 5.245 -21.609 0.834 1.00 98.19 172 GLU A CA 1
ATOM 1283 C C . GLU A 1 172 ? 5.144 -21.388 2.345 1.00 98.19 172 GLU A C 1
ATOM 1285 O O . GLU A 1 172 ? 5.009 -22.353 3.093 1.00 98.19 172 GLU A O 1
ATOM 1290 N N . VAL A 1 173 ? 5.193 -20.131 2.795 1.00 97.75 173 VAL A N 1
ATOM 1291 C CA . VAL A 1 173 ? 5.237 -19.790 4.227 1.00 97.75 173 VAL A CA 1
ATOM 1292 C C . VAL A 1 173 ? 3.893 -19.341 4.797 1.00 97.75 173 VAL A C 1
ATOM 1294 O O . VAL A 1 173 ? 3.761 -19.254 6.014 1.00 97.75 173 VAL A O 1
ATOM 1297 N N . SER A 1 174 ? 2.905 -19.046 3.948 1.00 95.88 174 SER A N 1
ATOM 1298 C CA . SER A 1 174 ? 1.587 -18.569 4.366 1.00 95.88 174 SER A CA 1
ATOM 1299 C C . SER A 1 174 ? 0.445 -19.279 3.638 1.00 95.88 174 SER A C 1
ATOM 1301 O O . SER A 1 174 ? 0.521 -19.607 2.450 1.00 95.88 174 SER A O 1
ATOM 1303 N N . ALA A 1 175 ? -0.645 -19.505 4.373 1.00 95.31 175 ALA A N 1
ATOM 1304 C CA . ALA A 1 175 ? -1.919 -19.971 3.831 1.00 95.31 175 ALA A CA 1
ATOM 1305 C C . ALA A 1 175 ? -2.868 -18.815 3.461 1.00 95.31 175 ALA A C 1
ATOM 1307 O O . ALA A 1 175 ? -3.860 -19.053 2.770 1.00 95.31 175 ALA A O 1
ATOM 1308 N N . THR A 1 176 ? -2.565 -17.588 3.897 1.00 95.94 176 THR A N 1
ATOM 1309 C CA . THR A 1 176 ? -3.334 -16.375 3.596 1.00 95.94 176 THR A CA 1
ATOM 1310 C C . THR A 1 176 ? -3.362 -16.127 2.083 1.00 95.94 176 THR A C 1
ATOM 1312 O O . THR A 1 176 ? -2.359 -16.388 1.410 1.00 95.94 176 THR A O 1
ATOM 1315 N N . PRO A 1 177 ? -4.472 -15.621 1.510 1.00 98.38 177 PRO A N 1
ATOM 1316 C CA . PRO A 1 177 ? -4.493 -15.178 0.122 1.00 98.38 177 PRO A CA 1
ATOM 1317 C C . PRO A 1 177 ? -3.347 -14.211 -0.193 1.00 98.38 177 PRO A C 1
ATOM 1319 O O . PRO A 1 177 ? -2.980 -13.363 0.625 1.00 98.38 177 PRO A O 1
ATOM 1322 N N . ILE A 1 178 ? -2.793 -14.339 -1.401 1.00 98.56 178 ILE A N 1
ATOM 1323 C CA . ILE A 1 178 ? -1.630 -13.568 -1.845 1.00 98.56 178 ILE A CA 1
ATOM 1324 C C . ILE A 1 178 ? -2.030 -12.705 -3.030 1.00 98.56 178 ILE A C 1
ATOM 1326 O O . ILE A 1 178 ? -2.484 -13.214 -4.055 1.00 98.56 178 ILE A O 1
ATOM 1330 N N . ALA A 1 179 ? -1.818 -11.403 -2.893 1.00 98.56 179 ALA A N 1
ATOM 1331 C CA . ALA A 1 179 ? -1.901 -10.444 -3.977 1.00 98.56 179 ALA A CA 1
ATOM 1332 C C . ALA A 1 179 ? -0.499 -10.088 -4.495 1.00 98.56 179 ALA A C 1
ATOM 1334 O O . ALA A 1 179 ? 0.509 -10.184 -3.792 1.00 98.56 179 ALA A O 1
ATOM 1335 N N . VAL A 1 180 ? -0.435 -9.627 -5.739 1.00 98.50 180 VAL A N 1
ATOM 1336 C CA . VAL A 1 180 ? 0.792 -9.118 -6.353 1.00 98.50 180 VAL A CA 1
ATOM 1337 C C . VAL A 1 180 ? 0.473 -7.827 -7.093 1.00 98.50 180 VAL A C 1
ATOM 1339 O O . VAL A 1 180 ? -0.522 -7.750 -7.813 1.00 98.50 180 VAL A O 1
ATOM 1342 N N . TYR A 1 181 ? 1.290 -6.794 -6.896 1.00 98.69 181 TYR A N 1
ATOM 1343 C CA . TYR A 1 181 ? 1.064 -5.497 -7.530 1.00 98.69 181 TYR A CA 1
ATOM 1344 C C . TYR A 1 181 ? 1.955 -5.348 -8.766 1.00 98.69 181 TYR A C 1
ATOM 1346 O O . TYR A 1 181 ? 3.135 -5.018 -8.635 1.00 98.69 181 TYR A O 1
ATOM 1354 N N . GLN A 1 182 ? 1.377 -5.489 -9.963 1.00 98.38 182 GLN A N 1
ATOM 1355 C CA . GLN A 1 182 ? 2.026 -5.061 -11.207 1.00 98.38 182 GLN A CA 1
ATOM 1356 C C . GLN A 1 182 ? 2.141 -3.532 -11.208 1.00 98.38 182 GLN A C 1
ATOM 1358 O O . GLN A 1 182 ? 1.168 -2.815 -11.444 1.00 98.38 182 GLN A O 1
ATOM 1363 N N . VAL A 1 183 ? 3.307 -3.006 -10.830 1.00 98.31 183 VAL A N 1
ATOM 1364 C CA . VAL A 1 183 ? 3.438 -1.564 -10.582 1.00 98.31 183 VAL A CA 1
ATOM 1365 C C . VAL A 1 183 ? 3.501 -0.751 -11.868 1.00 98.31 183 VAL A C 1
ATOM 1367 O O . VAL A 1 183 ? 3.716 -1.255 -12.964 1.00 98.31 183 VAL A O 1
ATOM 1370 N N . SER A 1 184 ? 3.371 0.561 -11.716 1.00 97.81 184 SER A N 1
ATOM 1371 C CA . SER A 1 184 ? 3.355 1.511 -12.823 1.00 97.81 184 SER A CA 1
ATOM 1372 C C . SER A 1 184 ? 4.593 1.467 -13.724 1.00 97.81 184 SER A C 1
ATOM 1374 O O . SER A 1 184 ? 4.459 1.661 -14.926 1.00 97.81 184 SER A O 1
ATOM 1376 N N . GLY A 1 185 ? 5.785 1.183 -13.190 1.00 98.06 185 GLY A N 1
ATOM 1377 C CA . GLY A 1 185 ? 6.984 0.948 -13.996 1.00 98.06 185 GLY A CA 1
ATOM 1378 C C . GLY A 1 185 ? 6.876 -0.306 -14.861 1.00 98.06 185 GLY A C 1
ATOM 1379 O O . GLY A 1 185 ? 7.261 -0.268 -16.022 1.00 98.06 185 GLY A O 1
ATOM 1380 N N . GLU A 1 186 ? 6.295 -1.386 -14.335 1.00 98.19 186 GLU A N 1
ATOM 1381 C CA . GLU A 1 186 ? 6.038 -2.615 -15.101 1.00 98.19 186 GLU A CA 1
ATOM 1382 C C . GLU A 1 186 ? 5.040 -2.354 -16.229 1.00 98.19 186 GLU A C 1
ATOM 1384 O O . GLU A 1 186 ? 5.305 -2.697 -17.379 1.00 98.19 186 GLU A O 1
ATOM 1389 N N . TYR A 1 187 ? 3.944 -1.657 -15.924 1.00 97.88 187 TYR A N 1
ATOM 1390 C CA . TYR A 1 187 ? 2.979 -1.216 -16.928 1.00 97.88 187 TYR A CA 1
ATOM 1391 C C . TYR A 1 187 ? 3.622 -0.330 -18.008 1.00 97.88 187 TYR A C 1
ATOM 1393 O O . TYR A 1 187 ? 3.406 -0.544 -19.201 1.00 97.88 187 TYR A O 1
ATOM 1401 N N . ALA A 1 188 ? 4.432 0.655 -17.605 1.00 97.69 188 ALA A N 1
ATOM 1402 C CA . ALA A 1 188 ? 5.076 1.585 -18.527 1.00 97.69 188 ALA A CA 1
ATOM 1403 C C . ALA A 1 188 ? 6.074 0.880 -19.455 1.00 97.69 188 ALA A C 1
ATOM 1405 O O . ALA A 1 188 ? 6.097 1.180 -20.646 1.00 97.69 188 ALA A O 1
ATOM 1406 N N . MET A 1 189 ? 6.851 -0.079 -18.937 1.00 97.94 189 MET A N 1
ATOM 1407 C CA . MET A 1 189 ? 7.770 -0.888 -19.745 1.00 97.94 189 MET A CA 1
ATOM 1408 C C . MET A 1 189 ? 7.023 -1.661 -20.838 1.00 97.94 189 MET A C 1
ATOM 1410 O O . MET A 1 189 ? 7.408 -1.586 -22.002 1.00 97.94 189 MET A O 1
ATOM 1414 N N . VAL A 1 190 ? 5.930 -2.347 -20.483 1.00 97.69 190 VAL A N 1
ATOM 1415 C CA . VAL A 1 190 ? 5.117 -3.103 -21.452 1.00 97.69 190 VAL A CA 1
ATOM 1416 C C . VAL A 1 190 ? 4.480 -2.165 -22.477 1.00 97.69 190 VAL A C 1
ATOM 1418 O O . VAL A 1 190 ? 4.597 -2.389 -23.677 1.00 97.69 190 VAL A O 1
ATOM 1421 N N . THR A 1 191 ? 3.860 -1.077 -22.017 1.00 97.69 191 THR A N 1
ATOM 1422 C CA . THR A 1 191 ? 3.172 -0.114 -22.892 1.00 97.69 191 THR A CA 1
ATOM 1423 C C . THR A 1 191 ? 4.132 0.514 -23.903 1.00 97.69 191 THR A C 1
ATOM 1425 O O . THR A 1 191 ? 3.798 0.634 -25.080 1.00 97.69 191 THR A O 1
ATOM 1428 N N . ALA A 1 192 ? 5.338 0.887 -23.467 1.00 97.94 192 ALA A N 1
ATOM 1429 C CA . ALA A 1 192 ? 6.352 1.461 -24.343 1.00 97.94 192 ALA A CA 1
ATOM 1430 C C . ALA A 1 192 ? 6.875 0.445 -25.370 1.00 97.94 192 ALA A C 1
ATOM 1432 O O . ALA A 1 192 ? 7.053 0.798 -26.533 1.00 97.94 192 ALA A O 1
ATOM 1433 N N . ALA A 1 193 ? 7.087 -0.809 -24.962 1.00 98.31 193 ALA A N 1
ATOM 1434 C CA . ALA A 1 193 ? 7.541 -1.862 -25.866 1.00 98.31 193 ALA A CA 1
ATOM 1435 C C . ALA A 1 193 ? 6.496 -2.175 -26.955 1.00 98.31 193 ALA A C 1
ATOM 1437 O O . ALA A 1 193 ? 6.864 -2.259 -28.126 1.00 98.31 193 ALA A O 1
ATOM 1438 N N . VAL A 1 194 ? 5.206 -2.240 -26.596 1.00 98.44 194 VAL A N 1
ATOM 1439 C CA . VAL A 1 194 ? 4.098 -2.397 -27.560 1.00 98.44 194 VAL A CA 1
ATOM 1440 C C . VAL A 1 194 ? 4.030 -1.207 -28.518 1.00 98.44 194 VAL A C 1
ATOM 1442 O O . VAL A 1 194 ? 3.961 -1.382 -29.731 1.00 98.44 194 VAL A O 1
ATOM 1445 N N . ALA A 1 195 ? 4.096 0.024 -28.000 1.00 98.12 195 ALA A N 1
ATOM 1446 C CA . ALA A 1 195 ? 4.042 1.229 -28.831 1.00 98.12 195 ALA A CA 1
ATOM 1447 C C . ALA A 1 195 ? 5.218 1.330 -29.821 1.00 98.12 195 ALA A C 1
ATOM 1449 O O . ALA A 1 195 ? 5.071 1.90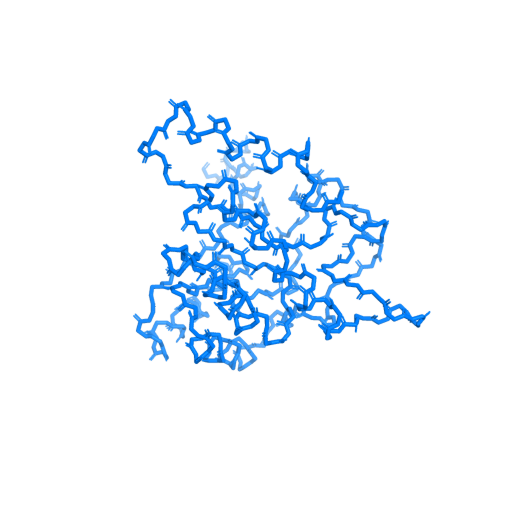4 -30.898 1.00 98.12 195 ALA A O 1
ATOM 1450 N N . ALA A 1 196 ? 6.374 0.762 -29.467 1.00 98.25 196 ALA A N 1
ATOM 1451 C CA . ALA A 1 196 ? 7.546 0.675 -30.332 1.00 98.25 196 ALA A CA 1
ATOM 1452 C C . ALA A 1 196 ? 7.507 -0.515 -31.313 1.00 98.25 196 ALA A C 1
ATOM 1454 O O . ALA A 1 196 ? 8.416 -0.643 -32.132 1.00 98.25 196 ALA A O 1
ATOM 1455 N N . GLY A 1 197 ? 6.500 -1.392 -31.229 1.00 97.69 197 GLY A N 1
ATOM 1456 C CA . GLY A 1 197 ? 6.417 -2.623 -32.020 1.00 97.69 197 GLY A CA 1
ATOM 1457 C C . GLY A 1 197 ? 7.477 -3.667 -31.653 1.00 97.69 197 GLY A C 1
ATOM 1458 O O . GLY A 1 197 ? 7.829 -4.500 -32.484 1.00 97.69 197 GLY A O 1
ATOM 1459 N N . ALA A 1 198 ? 8.027 -3.598 -30.438 1.00 97.06 198 ALA A N 1
ATOM 1460 C CA . ALA A 1 198 ? 9.023 -4.550 -29.950 1.00 97.06 198 ALA A CA 1
ATOM 1461 C C . ALA A 1 198 ? 8.391 -5.843 -29.402 1.00 97.06 198 ALA A C 1
ATOM 1463 O O . ALA A 1 198 ? 9.070 -6.869 -29.352 1.00 97.06 198 ALA A O 1
ATOM 1464 N N . ILE A 1 199 ? 7.114 -5.777 -29.001 1.00 95.19 199 ILE A N 1
ATOM 1465 C CA . ILE A 1 199 ? 6.241 -6.894 -28.605 1.00 95.19 199 ILE A CA 1
ATOM 1466 C C . ILE A 1 199 ? 4.812 -6.653 -29.088 1.00 95.19 199 ILE A C 1
ATOM 1468 O O . ILE A 1 199 ? 4.457 -5.468 -29.288 1.00 95.19 199 ILE A O 1
#

Second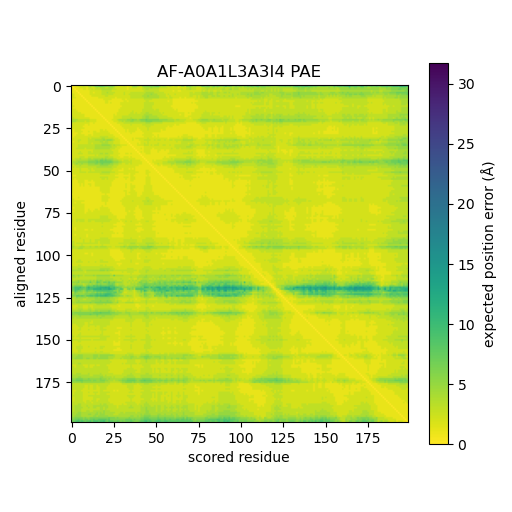ary structure (DSSP, 8-state):
-TT-TTSHHHHHHHHHHHH-TT---EEEE-STTTSTT--SS-B-TTS-B-HHHHHHHHHHHHHHHHHTT-SEEEE-S--TTHHHHHHHHHHHTT-TTSEEEEEEEEB--GGGHHHHHHTT----S--TTTSBPTT-HHHHHHHHHHHHHTT-SEEEEESSGGGHHHHHHHHHH--S-EEE---HHHHHHHHHHHHTT--

Solvent-accessible surface area (backbone atoms only — not comparable to full-atom values): 10672 Å² total; per-residue (Å²): 98,79,61,30,76,86,27,68,66,38,44,48,38,39,50,46,49,72,75,36,75,85,59,86,42,75,43,79,36,57,34,26,87,61,38,86,61,23,43,43,52,44,64,42,100,86,69,45,76,31,56,69,67,21,31,56,52,48,18,55,35,42,41,46,39,44,76,34,61,32,48,24,38,28,45,65,44,49,59,82,69,34,48,38,44,32,53,50,44,24,44,79,70,75,38,69,82,45,40,36,37,32,38,37,31,37,41,53,62,80,47,46,55,58,44,42,63,74,62,64,53,54,51,79,84,85,53,67,94,50,24,39,60,81,86,42,60,71,58,34,53,51,35,40,54,49,36,50,73,37,63,35,60,24,41,22,32,30,56,23,86,94,36,54,70,56,51,50,50,47,60,74,79,40,89,59,52,76,48,67,38,76,34,46,30,57,52,48,54,53,54,52,34,43,75,69,67,75,92

Radius of gyration: 16.85 Å; Cα contacts (8 Å, |Δi|>4): 356; chains: 1; bounding box: 42×40×51 Å

pLDDT: mean 96.93, std 3.2, range [80.62, 98.88]

Sequence (199 aa):
AADDIFGPVIQATKLLRATFPDLYVICDVCLCAYTSHGHCGLLLPDSRIDNTASIERLAEVAVAYAQAGAHMVAPSDMMDNRIAAIKSALQNEDFSNVAVMSYAAKYASALYGPFRSACSTALKGNRADYQLPPAAEGLGKRAILRDVEEGADIIMVKPGIAYLDIVRMAREVSATPIAVYQVSGEYAMVTAAVAAGAI

InterPro domains:
  IP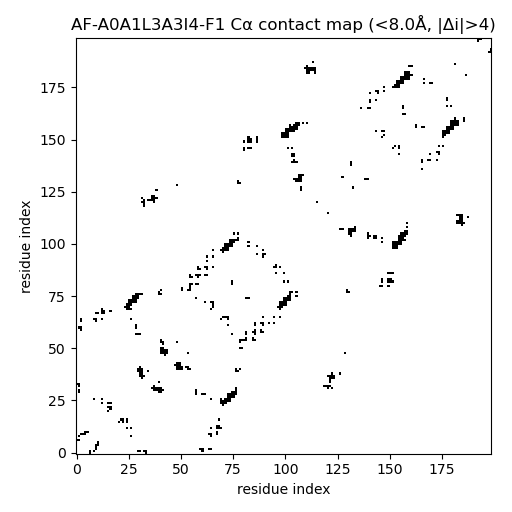R001731 Delta-aminolevulinic acid dehydratase [PF00490] (4-199)
  IPR001731 Delta-aminolevulinic acid dehydratase [PR00144] (31-45)
  IPR001731 Delta-aminolevulinic acid dehydratase [PR00144] (62-81)
  IPR001731 Delta-aminolevulinic acid dehydratase [PR00144] (100-119)
  IPR001731 Delta-aminolevulinic acid dehydratase [PR00144] (151-167)
  IPR001731 Delta-aminolevulinic acid dehydratase [PR00144] (176-191)
  IPR001731 Delta-aminolevulinic acid dehydratase [PTHR11458] (4-198)
  IPR001731 Delta-aminolevulinic acid dehydratase [SM01004] (1-199)
  IPR013785 Aldolase-type TIM barrel [G3DSA:3.20.20.70] (1-199)
  IPR030656 Delta-aminolevulinic acid dehydratase, active site [PS00169] (151-163)